Protein AF-0000000069989057 (afdb_homodimer)

Sequence (276 aa):
MTICGIEIKGSEAIFALATLRDATPEHLAVAIKKIALDDDDEAANVRAFASQLRAFVEANGITRIAIRKRSKKGEFAGGPTTFKIEAIVQLLDHCEVTLLSPQTLNAQHKKHGFDLPGTLNKYQHEAYKAACAALLKKMTICGIEIKGSEAIFALATLRDATPEHLAVAIKKIALDDDDEAANVRAFASQLRAFVEANGITRIAIRKRSKKGEFAGGPTTFKIEAIVQLLDHCEVTLLSPQTLNAQHKKHGFDLPGTLNKYQHEAYKAACAALLKK

Secondary structure (DSSP, 8-state):
-EEEEEEEETTEEEEEEEEEETTEEEEE--S--EEE---TT-HHHHHHHHHHHHHHHHHTT--EEEEEPPBSSSTTB--HHHHHHHHHHHT-TT-EEEEE-HHHHHHHHHHH-----TTS-GGGHHHHHHHHHHHH--/-EEEEEEEETTEEEEEEEEEETTEEEEE--S--EEE---TT-HHHHHHHHHHHHHHHHHTT--EEEEEPPBSSSTTB--HHHHHHHHHHHT-TT-EEEEE-HHHHHHHHHHH-----TTS-GGGHHHHHHHHHHHH--

Solvent-accessible surface area (backbone atoms only — not comparable to full-atom values): 14791 Å² total; per-residue (Å²): 107,65,28,33,4,26,29,67,53,75,45,30,45,26,44,23,35,29,30,60,53,97,89,36,78,38,84,50,90,63,92,74,45,61,53,64,50,62,64,73,76,40,31,68,38,50,42,48,38,48,52,50,52,50,50,53,35,61,76,66,69,52,40,32,35,23,32,42,45,68,43,81,57,72,96,72,30,56,54,55,53,36,28,24,51,50,41,51,60,38,55,43,77,82,40,51,56,44,69,39,46,62,67,55,32,51,52,40,44,65,72,69,58,70,81,80,62,86,89,53,54,77,87,28,48,63,5,37,40,23,17,46,33,61,70,64,59,116,109,63,27,34,3,27,28,67,53,76,45,30,44,25,42,23,35,28,31,58,53,97,90,36,76,40,80,50,90,63,91,74,45,61,53,66,50,62,65,71,75,38,29,68,38,49,40,49,37,49,51,51,51,49,50,52,36,60,76,66,68,51,40,32,35,24,32,42,47,68,42,80,60,72,94,73,30,57,54,55,54,35,27,25,50,49,38,52,60,39,56,43,77,80,41,54,56,44,69,39,47,63,67,55,31,51,51,40,44,66,73,66,58,70,82,80,63,86,89,53,57,78,88,28,49,63,5,37,41,24,17,46,32,61,72,64,56,117

pLDDT: mean 96.06, std 4.82, range [58.62, 98.94]

Foldseek 3Di:
DKEWFWEQDDFKTFIWIWDDDPNAIDTDDDDDGMDGQDPVVDVVSLVVSLVVVQVVCVVVVHAEYEYADAACDDPRGDDPNSVSVVVSVVPHPNHHYYYDYPVLLVVQCVVVVHDDDPSDDPVCRSRVSRRSSVVNVD/DKEWFWEQDDFKTFIWIWDDDPNAIDTDDDDDGMDGQDPVVDVVSLVVSLVVVQVVCVVVVHAEYEYADAACDDPRGDDPNSVSVVVSVVPHPNHHYYYDYPVLLVVQCVVVVHDDDPSDDPVCRSRVSRRSSVVNVD

Radius of gyration: 20.78 Å; Cα contacts (8 Å, |Δi|>4): 545; chains: 2; bounding box: 35×69×44 Å

Nearest PDB structures (foldseek):
  4ld0-assembly1_A  TM=7.519E-01  e=2.539E-06  Thermus thermophilus HB8
  6s16-assembly1_B  TM=7.584E-01  e=8.054E-06  Thermus thermophilus HB8
  7ce3-assembly1_D  TM=4.501E-01  e=3.367E-02  Homo sapiens
  8grd-assembly1_B  TM=4.638E-01  e=7.751E-02  Homo sapiens
  4ol8-assembly2_F  TM=3.713E-01  e=1.784E-01  Saccharomyces cerevisiae

InterPro domains:
  IPR021378 Protein of unknown function DUF3010 [PF11215] (1-133)

Organism: NCBI:txid53407

Structure (mmCIF, N/CA/C/O backbone):
data_AF-0000000069989057-model_v1
#
loop_
_entity.id
_entity.type
_entity.pdbx_description
1 polymer 'DUF3010 family protein'
#
loop_
_atom_site.group_PDB
_atom_site.id
_atom_site.type_symbol
_atom_site.label_atom_id
_atom_site.label_alt_id
_atom_site.label_comp_id
_atom_site.label_asym_id
_atom_site.label_entity_id
_atom_site.label_seq_id
_atom_site.pdbx_PDB_ins_code
_atom_site.Cartn_x
_atom_site.Cartn_y
_atom_site.Cartn_z
_atom_site.occupancy
_atom_site.B_iso_or_equiv
_atom_site.auth_seq_id
_atom_site.auth_comp_id
_atom_site.auth_asym_id
_atom_site.auth_atom_id
_atom_site.pdbx_PDB_model_num
ATOM 1 N N . MET A 1 1 ? -11.188 25.312 6.711 1 83.38 1 MET A N 1
ATOM 2 C CA . MET A 1 1 ? -11.047 24 6.082 1 83.38 1 MET A CA 1
ATOM 3 C C . MET A 1 1 ? -9.938 23.188 6.746 1 83.38 1 MET A C 1
ATOM 5 O O . MET A 1 1 ? -8.852 23.719 7.004 1 83.38 1 MET A O 1
ATOM 9 N N . THR A 1 2 ? -10.156 21.938 7.312 1 93.62 2 THR A N 1
ATOM 10 C CA . THR A 1 2 ? -9.203 21.125 8.062 1 93.62 2 THR A CA 1
ATOM 11 C C . THR A 1 2 ? -8.453 20.172 7.141 1 93.62 2 THR A C 1
ATOM 13 O O . THR A 1 2 ? -9.031 19.641 6.191 1 93.62 2 THR A O 1
ATOM 16 N N . ILE A 1 3 ? -7.152 20.125 7.363 1 98.06 3 ILE A N 1
ATOM 17 C CA . ILE A 1 3 ? -6.336 19.188 6.59 1 98.06 3 ILE A CA 1
ATOM 18 C C . ILE A 1 3 ? -5.453 18.375 7.531 1 98.06 3 ILE A C 1
ATOM 20 O O . ILE A 1 3 ? -5.043 18.859 8.586 1 98.06 3 ILE A O 1
ATOM 24 N N . CYS A 1 4 ? -5.273 17.203 7.191 1 98.81 4 CYS A N 1
ATOM 25 C CA . CYS A 1 4 ? -4.355 16.344 7.938 1 98.81 4 CYS A CA 1
ATOM 26 C C . CYS A 1 4 ? -3.025 16.203 7.207 1 98.81 4 CYS A C 1
ATOM 28 O O . CYS A 1 4 ? -2.982 15.734 6.07 1 98.81 4 CYS A O 1
ATOM 30 N N . GLY A 1 5 ? -1.93 16.656 7.793 1 98.88 5 GLY A N 1
ATOM 31 C CA . GLY A 1 5 ? -0.589 16.312 7.348 1 98.88 5 GLY A CA 1
ATOM 32 C C . GLY A 1 5 ? -0.112 14.969 7.875 1 98.88 5 GLY A C 1
ATOM 33 O O . GLY A 1 5 ? -0.39 14.617 9.023 1 98.88 5 GLY A O 1
ATOM 34 N N . ILE A 1 6 ? 0.642 14.258 7.004 1 98.94 6 ILE A N 1
ATOM 35 C CA . ILE A 1 6 ? 1.146 12.953 7.406 1 98.94 6 ILE A CA 1
ATOM 36 C C . ILE A 1 6 ? 2.639 12.852 7.098 1 98.94 6 ILE A C 1
ATOM 38 O O . ILE A 1 6 ? 3.072 13.188 5.996 1 98.94 6 ILE A O 1
ATOM 42 N N . GLU A 1 7 ? 3.375 12.508 8.062 1 98.75 7 GLU A N 1
ATOM 43 C CA . GLU A 1 7 ? 4.742 12.023 7.891 1 98.75 7 GLU A CA 1
ATOM 44 C C . GLU A 1 7 ? 4.836 10.523 8.125 1 98.75 7 GLU A C 1
ATOM 46 O O . GLU A 1 7 ? 4.391 10.023 9.156 1 98.75 7 GLU A O 1
ATOM 51 N N . ILE A 1 8 ? 5.355 9.836 7.121 1 98.62 8 ILE A N 1
ATOM 52 C CA . ILE A 1 8 ? 5.602 8.406 7.281 1 98.62 8 ILE A CA 1
ATOM 53 C C . ILE A 1 8 ? 7.062 8.172 7.652 1 98.62 8 ILE A C 1
ATOM 55 O O . ILE A 1 8 ? 7.969 8.641 6.965 1 98.62 8 ILE A O 1
ATOM 59 N N . LYS A 1 9 ? 7.262 7.523 8.758 1 95.69 9 LYS A N 1
ATOM 60 C CA . LYS A 1 9 ? 8.602 7.258 9.273 1 95.69 9 LYS A CA 1
ATOM 61 C C . LYS A 1 9 ? 8.711 5.84 9.828 1 95.69 9 LYS A C 1
ATOM 63 O O . LYS A 1 9 ? 8 5.484 10.773 1 95.69 9 LYS A O 1
ATOM 68 N N . GLY A 1 10 ? 9.719 5.102 9.258 1 93.88 10 GLY A N 1
ATOM 69 C CA . GLY A 1 10 ? 9.805 3.707 9.656 1 93.88 10 GLY A CA 1
ATOM 70 C C . GLY A 1 10 ? 8.562 2.908 9.312 1 93.88 10 GLY A C 1
ATOM 71 O O . GLY A 1 10 ? 8.328 2.6 8.141 1 93.88 10 GLY A O 1
ATOM 72 N N . SER A 1 11 ? 7.84 2.561 10.375 1 97.81 11 SER A N 1
ATOM 73 C CA . SER A 1 11 ? 6.609 1.803 10.172 1 97.81 11 SER A CA 1
ATOM 74 C C . SER A 1 11 ? 5.398 2.561 10.703 1 97.81 11 SER A C 1
ATOM 76 O O . SER A 1 11 ? 4.348 1.968 10.945 1 97.81 11 SER A O 1
ATOM 78 N N . GLU A 1 12 ? 5.602 3.908 10.805 1 98.5 12 GLU A N 1
ATOM 79 C CA . GLU A 1 12 ? 4.539 4.688 11.43 1 98.5 12 GLU A CA 1
ATOM 80 C C . GLU A 1 12 ? 4.031 5.781 10.5 1 98.5 12 GLU A C 1
ATOM 82 O O . GLU A 1 12 ? 4.82 6.414 9.789 1 98.5 12 GLU A O 1
ATOM 87 N N . ALA A 1 13 ? 2.736 6.008 10.539 1 98.88 13 ALA A N 1
ATOM 88 C CA . ALA A 1 13 ? 2.123 7.234 10.031 1 98.88 13 ALA A CA 1
ATOM 89 C C . ALA A 1 13 ? 1.878 8.227 11.164 1 98.88 13 ALA A C 1
ATOM 91 O O . ALA A 1 13 ? 1.15 7.934 12.109 1 98.88 13 ALA A O 1
ATOM 92 N N . ILE A 1 14 ? 2.494 9.367 11.039 1 98.88 14 ILE A N 1
ATOM 93 C CA . ILE A 1 14 ? 2.383 10.406 12.055 1 98.88 14 ILE A CA 1
ATOM 94 C C . ILE A 1 14 ? 1.458 11.516 11.555 1 98.88 14 ILE A C 1
ATOM 96 O O . ILE A 1 14 ? 1.579 11.969 10.414 1 98.88 14 ILE A O 1
ATOM 100 N N . PHE A 1 15 ? 0.577 11.984 12.43 1 98.81 15 PHE A N 1
ATOM 101 C CA . PHE A 1 15 ? -0.486 12.883 12 1 98.81 15 PHE A CA 1
ATOM 102 C C . PHE A 1 15 ? -0.343 14.25 12.664 1 98.81 15 PHE A C 1
ATOM 104 O O . PHE A 1 15 ? 0.047 14.344 13.828 1 98.81 15 PHE A O 1
ATOM 111 N N . ALA A 1 16 ? -0.649 15.297 11.961 1 98.75 16 ALA A N 1
ATOM 112 C CA . ALA A 1 16 ? -0.915 16.625 12.492 1 98.75 16 ALA A CA 1
ATOM 113 C C . ALA A 1 16 ? -2.039 17.312 11.719 1 98.75 16 ALA A C 1
ATOM 115 O O . ALA A 1 16 ? -1.987 17.406 10.492 1 98.75 16 ALA A O 1
ATOM 116 N N . LEU A 1 17 ? -3.039 17.781 12.398 1 98.56 17 LEU A N 1
ATOM 117 C CA . LEU A 1 17 ? -4.148 18.469 11.75 1 98.56 17 LEU A CA 1
ATOM 118 C C . LEU A 1 17 ? -3.965 19.984 11.836 1 98.56 17 LEU A C 1
ATOM 120 O O . LEU A 1 17 ? -3.496 20.5 12.844 1 98.56 17 LEU A O 1
ATOM 124 N N . ALA A 1 18 ? -4.293 20.594 10.812 1 97.88 18 ALA A N 1
ATOM 125 C CA . ALA A 1 18 ? -4.234 22.062 10.758 1 97.88 18 ALA A CA 1
ATOM 126 C C . ALA A 1 18 ? -5.492 22.625 10.109 1 97.88 18 ALA A C 1
ATOM 128 O O . ALA A 1 18 ? -6.145 21.969 9.305 1 97.88 18 ALA A O 1
ATOM 129 N N . THR A 1 19 ? -5.863 23.781 10.539 1 96.31 19 THR A N 1
ATOM 130 C CA . THR A 1 19 ? -6.926 24.562 9.93 1 96.31 19 THR A CA 1
ATOM 131 C C . THR A 1 19 ? -6.465 26 9.688 1 96.31 19 THR A C 1
ATOM 133 O O . THR A 1 19 ? -5.418 26.406 10.195 1 96.31 19 THR A O 1
ATOM 136 N N . LEU A 1 20 ? -7.113 26.656 8.789 1 92.62 20 LEU A N 1
ATOM 137 C CA . LEU A 1 20 ? -6.789 28.062 8.516 1 92.62 20 LEU A CA 1
ATOM 138 C C . LEU A 1 20 ? -7.75 29 9.234 1 92.62 20 LEU A C 1
ATOM 140 O O . LEU A 1 20 ? -8.969 28.859 9.109 1 92.62 20 LEU A O 1
ATOM 144 N N . ARG A 1 21 ? -7.172 29.766 10.039 1 90.38 21 ARG A N 1
ATOM 145 C CA . ARG A 1 21 ? -7.906 30.859 10.688 1 90.38 21 ARG A CA 1
ATOM 146 C C . ARG A 1 21 ? -7.309 32.219 10.32 1 90.38 21 ARG A C 1
ATOM 148 O O . ARG A 1 21 ? -6.172 32.5 10.695 1 90.38 21 ARG A O 1
ATOM 155 N N . ASP A 1 22 ? -8.133 33.094 9.695 1 87.25 22 ASP A N 1
ATOM 156 C CA . ASP A 1 22 ? -7.672 34.406 9.266 1 87.25 22 ASP A CA 1
ATOM 157 C C . ASP A 1 22 ? -6.344 34.312 8.516 1 87.25 22 ASP A C 1
ATOM 159 O O . ASP A 1 22 ? -5.383 35 8.852 1 87.25 22 ASP A O 1
ATOM 163 N N . ALA A 1 23 ? -6.152 33.312 7.703 1 85.44 23 ALA A N 1
ATOM 164 C CA . ALA A 1 23 ? -5.027 33.094 6.797 1 85.44 23 ALA A CA 1
ATOM 165 C C . ALA A 1 23 ? -3.812 32.562 7.547 1 85.44 23 ALA A C 1
ATOM 167 O O . ALA A 1 23 ? -2.699 32.562 7.012 1 85.44 23 ALA A O 1
ATOM 168 N N . THR A 1 24 ? -4.059 32.219 8.789 1 91.12 24 THR A N 1
ATOM 169 C CA . THR A 1 24 ? -2.984 31.656 9.602 1 91.12 24 THR A CA 1
ATOM 170 C C . THR A 1 24 ? -3.293 30.219 9.969 1 91.12 24 THR A C 1
ATOM 172 O O . THR A 1 24 ? -4.367 29.906 10.492 1 91.12 24 THR A O 1
ATOM 175 N N . PRO A 1 25 ? -2.355 29.344 9.703 1 95.94 25 PRO A N 1
ATOM 176 C CA . PRO A 1 25 ? -2.584 27.938 10.094 1 95.94 25 PRO A CA 1
ATOM 177 C C . PRO A 1 25 ? -2.613 27.75 11.602 1 95.94 25 PRO A C 1
ATOM 179 O O . PRO A 1 25 ? -1.835 28.375 12.328 1 95.94 25 PRO A O 1
ATOM 182 N N . GLU A 1 26 ? -3.535 26.953 12.016 1 96.75 26 GLU A N 1
ATOM 183 C CA . GLU A 1 26 ? -3.666 26.594 13.422 1 96.75 26 GLU A CA 1
ATOM 184 C C . GLU A 1 26 ? -3.689 25.078 13.594 1 96.75 26 GLU A C 1
ATOM 186 O O . GLU A 1 26 ? -4.344 24.375 12.828 1 96.75 26 GLU A O 1
ATOM 191 N N . HIS A 1 27 ? -2.979 24.656 14.664 1 97.69 27 HIS A N 1
ATOM 192 C CA . HIS A 1 27 ? -2.92 23.234 14.977 1 97.69 27 HIS A CA 1
ATOM 193 C C . HIS A 1 27 ? -4.18 22.781 15.703 1 97.69 27 HIS A C 1
ATOM 195 O O . HIS A 1 27 ? -4.617 23.438 16.656 1 97.69 27 HIS A O 1
ATOM 201 N N . LEU A 1 28 ? -4.781 21.719 15.25 1 97.19 28 LEU A N 1
ATOM 202 C CA . LEU A 1 28 ? -5.871 21.047 15.938 1 97.19 28 LEU A CA 1
ATOM 203 C C . LEU A 1 28 ? -5.379 19.766 16.594 1 97.19 28 LEU A C 1
ATOM 205 O O . LEU A 1 28 ? -5.078 18.781 15.906 1 97.19 28 LEU A O 1
ATOM 209 N N . ALA A 1 29 ? -5.324 19.781 17.922 1 95.62 29 ALA A N 1
ATOM 210 C CA . ALA A 1 29 ? -4.812 18.625 18.656 1 95.62 29 ALA A CA 1
ATOM 211 C C . ALA A 1 29 ? -5.77 17.438 18.547 1 95.62 29 ALA A C 1
ATOM 213 O O . ALA A 1 29 ? -6.988 17.609 18.609 1 95.62 29 ALA A O 1
ATOM 214 N N . VAL A 1 30 ? -5.18 16.281 18.312 1 95.62 30 VAL A N 1
ATOM 215 C CA . VAL A 1 30 ? -5.965 15.047 18.266 1 95.62 30 VAL A CA 1
ATOM 216 C C . VAL A 1 30 ? -5.348 14.008 19.203 1 95.62 30 VAL A C 1
ATOM 218 O O . VAL A 1 30 ? -4.168 14.102 19.547 1 95.62 30 VAL A O 1
ATOM 221 N N . ALA A 1 31 ? -6.184 13.062 19.641 1 95.88 31 ALA A N 1
ATOM 222 C CA . ALA A 1 31 ? -5.758 12.055 20.609 1 95.88 31 ALA A CA 1
ATOM 223 C C . ALA A 1 31 ? -4.762 11.078 19.969 1 95.88 31 ALA A C 1
ATOM 225 O O . ALA A 1 31 ? -3.748 10.742 20.594 1 95.88 31 ALA A O 1
ATOM 226 N N . ILE A 1 32 ? -5.035 10.617 18.828 1 97.69 32 ILE A N 1
ATOM 227 C CA . ILE A 1 32 ? -4.16 9.688 18.125 1 97.69 32 ILE A CA 1
ATOM 228 C C . ILE A 1 32 ? -3.168 10.469 17.266 1 97.69 32 ILE A C 1
ATOM 230 O O . ILE A 1 32 ? -3.566 11.211 16.359 1 97.69 32 ILE A O 1
ATOM 234 N N . LYS A 1 33 ? -1.925 10.297 17.516 1 98.19 33 LYS A N 1
ATOM 235 C CA . LYS A 1 33 ? -0.91 11.094 16.828 1 98.19 33 LYS A CA 1
ATOM 236 C C . LYS A 1 33 ? -0.163 10.258 15.797 1 98.19 33 LYS A C 1
ATOM 238 O O . LYS A 1 33 ? 0.506 10.797 14.914 1 98.19 33 LYS A O 1
ATOM 243 N N . LYS A 1 34 ? -0.282 8.961 16.031 1 98.56 34 LYS A N 1
ATOM 244 C CA . LYS A 1 34 ? 0.373 8.086 15.055 1 98.56 34 LYS A CA 1
ATOM 245 C C . LYS A 1 34 ? -0.249 6.695 15.07 1 98.56 34 LYS A C 1
ATOM 247 O O . LYS A 1 34 ? -0.87 6.293 16.047 1 98.56 34 LYS A O 1
ATOM 252 N N . ILE A 1 35 ? -0.183 5.988 14.055 1 98.81 35 ILE A N 1
ATOM 253 C CA . ILE A 1 35 ? -0.554 4.586 13.906 1 98.81 35 ILE A CA 1
ATOM 254 C C . ILE A 1 35 ? 0.61 3.809 13.297 1 98.81 35 ILE A C 1
ATOM 256 O O . ILE A 1 35 ? 1.263 4.285 12.359 1 98.81 35 ILE A O 1
ATOM 260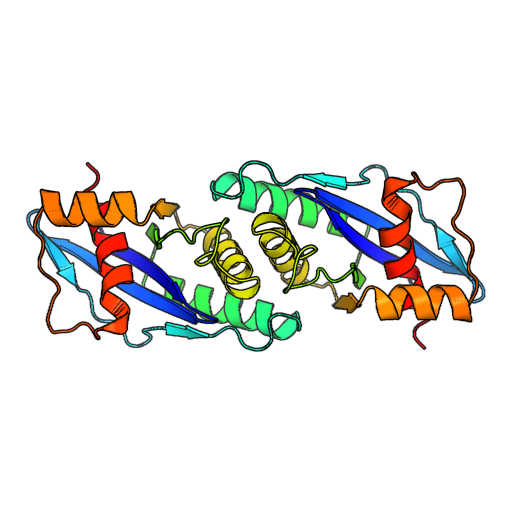 N N . ALA A 1 36 ? 0.894 2.627 13.789 1 98.75 36 ALA A N 1
ATOM 261 C CA . ALA A 1 36 ? 2.014 1.812 13.32 1 98.75 36 ALA A CA 1
ATOM 262 C C . ALA A 1 36 ? 1.521 0.611 12.523 1 98.75 36 ALA A C 1
ATOM 264 O O . ALA A 1 36 ? 0.473 0.038 12.828 1 98.75 36 ALA A O 1
ATOM 265 N N . LEU A 1 37 ? 2.223 0.293 11.484 1 98.69 37 LEU A N 1
ATOM 266 C CA . LEU A 1 37 ? 2.059 -0.969 10.773 1 98.69 37 LEU A CA 1
ATOM 267 C C . LEU A 1 37 ? 3.174 -1.945 11.133 1 98.69 37 LEU A C 1
ATOM 269 O O . LEU A 1 37 ? 4.301 -1.81 10.656 1 98.69 37 LEU A O 1
ATOM 273 N N . ASP A 1 38 ? 2.76 -2.9 11.953 1 95.44 38 ASP A N 1
ATOM 274 C CA . ASP A 1 38 ? 3.727 -3.912 12.367 1 95.44 38 ASP A CA 1
ATOM 275 C C . ASP A 1 38 ? 3.688 -5.125 11.445 1 95.44 38 ASP A C 1
ATOM 277 O O . ASP A 1 38 ? 2.609 -5.594 11.07 1 95.44 38 ASP A O 1
ATOM 281 N N . ASP A 1 39 ? 4.867 -5.688 11.078 1 97.31 39 ASP A N 1
ATOM 282 C CA . ASP A 1 39 ? 5.004 -6.867 10.227 1 97.31 39 ASP A CA 1
ATOM 283 C C . ASP A 1 39 ? 4.148 -6.742 8.969 1 97.31 39 ASP A C 1
ATOM 285 O O . ASP A 1 39 ? 3.125 -7.418 8.836 1 97.31 39 ASP A O 1
ATOM 289 N N . ASP A 1 40 ? 4.605 -5.969 8.062 1 97.75 40 ASP A N 1
ATOM 290 C CA . ASP A 1 40 ? 3.873 -5.605 6.855 1 97.75 40 ASP A CA 1
ATOM 291 C C . ASP A 1 40 ? 3.715 -6.809 5.93 1 97.75 40 ASP A C 1
ATOM 293 O O . ASP A 1 40 ? 2.959 -6.754 4.957 1 97.75 40 ASP A O 1
ATOM 297 N N . ASP A 1 41 ? 4.332 -7.965 6.297 1 97.69 41 ASP A N 1
ATOM 298 C CA . ASP A 1 41 ? 4.195 -9.156 5.461 1 97.69 41 ASP A CA 1
ATOM 299 C C . ASP A 1 41 ? 2.854 -9.844 5.703 1 97.69 41 ASP A C 1
ATOM 301 O O . ASP A 1 41 ? 2.387 -10.617 4.863 1 97.69 41 ASP A O 1
ATOM 305 N N . GLU A 1 42 ? 2.295 -9.617 6.863 1 97.75 42 GLU A N 1
ATOM 306 C CA . GLU A 1 42 ? 1.018 -10.234 7.211 1 97.75 42 GLU A CA 1
ATOM 307 C C . GLU A 1 42 ? -0.155 -9.383 6.727 1 97.75 42 GLU A C 1
ATOM 309 O O . GLU A 1 42 ? -0.374 -8.273 7.223 1 97.75 42 GLU A O 1
ATOM 314 N N . ALA A 1 43 ? -0.925 -9.969 5.852 1 98.25 43 ALA A N 1
ATOM 315 C CA . ALA A 1 43 ? -2.057 -9.25 5.277 1 98.25 43 ALA A CA 1
ATOM 316 C C . ALA A 1 43 ? -3.014 -8.766 6.363 1 98.25 43 ALA A C 1
ATOM 318 O O . ALA A 1 43 ? -3.604 -7.691 6.25 1 98.25 43 ALA A O 1
ATOM 319 N N . ALA A 1 44 ? -3.168 -9.57 7.387 1 98 44 ALA A N 1
ATOM 320 C CA . ALA A 1 44 ? -4.055 -9.195 8.484 1 98 44 ALA A CA 1
ATOM 321 C C . ALA A 1 44 ? -3.604 -7.898 9.141 1 98 44 ALA A C 1
ATOM 323 O O . ALA A 1 44 ? -4.434 -7.074 9.539 1 98 44 ALA A O 1
ATOM 324 N N . ASN A 1 45 ? -2.281 -7.715 9.266 1 98.69 45 ASN A N 1
ATOM 325 C CA . ASN A 1 45 ? -1.744 -6.488 9.852 1 98.69 45 ASN A CA 1
ATOM 326 C C . ASN A 1 45 ? -1.989 -5.285 8.945 1 98.69 45 ASN A C 1
ATOM 328 O O . ASN A 1 45 ? -2.314 -4.195 9.422 1 98.69 45 ASN A O 1
ATOM 332 N N . VAL A 1 46 ? -1.819 -5.492 7.645 1 98.81 46 VAL A N 1
ATOM 333 C CA . VAL A 1 46 ? -2.062 -4.438 6.672 1 98.81 46 VAL A CA 1
ATOM 334 C C . VAL A 1 46 ? -3.527 -4.008 6.727 1 98.81 46 VAL A C 1
ATOM 336 O O . VAL A 1 46 ? -3.832 -2.814 6.758 1 98.81 46 VAL A O 1
ATOM 339 N N . ARG A 1 47 ? -4.453 -4.949 6.824 1 98.56 47 ARG A N 1
ATOM 340 C CA . ARG A 1 47 ? -5.883 -4.668 6.91 1 98.56 47 ARG A CA 1
ATOM 341 C C . ARG A 1 47 ? -6.227 -3.961 8.219 1 98.56 47 ARG A C 1
ATOM 343 O O . ARG A 1 47 ? -7.051 -3.047 8.234 1 98.56 47 ARG A O 1
ATOM 350 N N . ALA A 1 48 ? -5.566 -4.414 9.273 1 98.5 48 ALA A N 1
ATOM 351 C CA . ALA A 1 48 ? -5.801 -3.777 10.562 1 98.5 48 ALA A CA 1
ATOM 352 C C . ALA A 1 48 ? -5.34 -2.322 10.555 1 98.5 48 ALA A C 1
ATOM 354 O O . ALA A 1 48 ? -6.031 -1.441 11.062 1 98.5 48 ALA A O 1
ATOM 355 N N . PHE A 1 49 ? -4.215 -2.109 10.008 1 98.88 49 PHE A N 1
ATOM 356 C CA . PHE A 1 49 ? -3.715 -0.747 9.875 1 98.88 49 PHE A CA 1
ATOM 357 C C . PHE A 1 49 ? -4.688 0.114 9.078 1 98.88 49 PHE A C 1
ATOM 359 O O . PHE A 1 49 ? -5.031 1.222 9.492 1 98.88 49 PHE A O 1
ATOM 366 N N . ALA A 1 50 ? -5.09 -0.388 7.965 1 98.75 50 ALA A N 1
ATOM 367 C CA . ALA A 1 50 ? -6.016 0.343 7.102 1 98.75 50 ALA A CA 1
ATOM 368 C C . ALA A 1 50 ? -7.309 0.671 7.84 1 98.75 50 ALA A C 1
ATOM 370 O O . ALA A 1 50 ? -7.84 1.778 7.715 1 98.75 50 ALA A O 1
ATOM 371 N N . SER A 1 51 ? -7.809 -0.325 8.539 1 98.5 51 SER A N 1
ATOM 372 C CA . SER A 1 51 ? -9.039 -0.131 9.305 1 98.5 51 SER A CA 1
ATOM 373 C C . SER A 1 51 ? -8.859 0.95 10.367 1 98.5 51 SER A C 1
ATOM 375 O O . SER A 1 51 ? -9.734 1.801 10.547 1 98.5 51 SER A O 1
ATOM 377 N N . GLN A 1 52 ? -7.734 0.941 11.062 1 98.62 52 GLN A N 1
ATOM 378 C CA . GLN A 1 52 ? -7.457 1.949 12.078 1 98.62 52 GLN A CA 1
ATOM 379 C C . GLN A 1 52 ? -7.344 3.34 11.461 1 98.62 52 GLN A C 1
ATOM 381 O O . GLN A 1 52 ? -7.871 4.312 12 1 98.62 52 GLN A O 1
ATOM 386 N N . LEU A 1 53 ? -6.629 3.404 10.367 1 98.69 53 LEU A N 1
ATOM 387 C CA . LEU A 1 53 ? -6.473 4.676 9.664 1 98.69 53 LEU A CA 1
ATOM 388 C C . LEU A 1 53 ? -7.828 5.23 9.234 1 98.69 53 LEU A C 1
ATOM 390 O O . LEU A 1 53 ? -8.109 6.414 9.43 1 98.69 53 LEU A O 1
ATOM 394 N N . ARG A 1 54 ? -8.672 4.398 8.68 1 98.38 54 ARG A N 1
ATOM 395 C CA . ARG A 1 54 ? -10 4.812 8.258 1 98.38 54 ARG A CA 1
ATOM 396 C C . ARG A 1 54 ? -10.812 5.34 9.438 1 98.38 54 ARG A C 1
ATOM 398 O O . ARG A 1 54 ? -11.477 6.367 9.336 1 98.38 54 ARG A O 1
ATOM 405 N N . ALA A 1 55 ? -10.766 4.617 10.508 1 98.31 55 ALA A N 1
ATOM 406 C CA . ALA A 1 55 ? -11.484 5.027 11.703 1 98.31 55 ALA A CA 1
ATOM 407 C C . ALA A 1 55 ? -11.016 6.395 12.188 1 98.31 55 ALA A C 1
ATOM 409 O O . ALA A 1 55 ? -11.828 7.238 12.578 1 98.31 55 ALA A O 1
ATOM 410 N N . PHE A 1 56 ? -9.742 6.59 12.227 1 98.44 56 PHE A N 1
ATOM 411 C CA . PHE A 1 56 ? -9.164 7.867 12.633 1 98.44 56 PHE A CA 1
ATOM 412 C C . PHE A 1 56 ? -9.664 8.992 11.734 1 98.44 56 PHE A C 1
ATOM 414 O O . PHE A 1 56 ? -10.078 10.047 12.227 1 98.44 56 PHE A O 1
ATOM 421 N N . VAL A 1 57 ? -9.609 8.789 10.414 1 97.94 57 VAL A N 1
ATOM 422 C CA . VAL A 1 57 ? -10.016 9.773 9.422 1 97.94 57 VAL A CA 1
ATOM 423 C C . VAL A 1 57 ? -11.492 10.117 9.602 1 97.94 57 VAL A C 1
ATOM 425 O O . VAL A 1 57 ? -11.859 11.289 9.633 1 97.94 57 VAL A O 1
ATOM 428 N N . GLU A 1 58 ? -12.305 9.086 9.797 1 97.19 58 GLU A N 1
ATOM 429 C CA . GLU A 1 58 ? -13.734 9.273 9.977 1 97.19 58 GLU A CA 1
ATOM 430 C C . GLU A 1 58 ? -14.039 9.992 11.289 1 97.19 58 GLU A C 1
ATOM 432 O O . GLU A 1 58 ? -14.844 10.922 11.32 1 97.19 58 GLU A O 1
ATOM 437 N N . ALA A 1 59 ? -13.367 9.633 12.352 1 97.19 59 ALA A N 1
ATOM 438 C CA . ALA A 1 59 ? -13.609 10.188 13.68 1 97.19 59 ALA A CA 1
ATOM 439 C C . ALA A 1 59 ? -13.273 11.672 13.719 1 97.19 59 ALA A C 1
ATOM 441 O O . ALA A 1 59 ? -13.875 12.43 14.484 1 97.19 59 ALA A O 1
ATOM 442 N N . ASN A 1 60 ? -12.352 12.094 12.844 1 96.81 60 ASN A N 1
ATOM 443 C CA . ASN A 1 60 ? -11.906 13.484 12.891 1 96.81 60 ASN A CA 1
ATOM 444 C C . ASN A 1 60 ? -12.414 14.273 11.688 1 96.81 60 ASN A C 1
ATOM 446 O O . ASN A 1 60 ? -12 15.414 11.469 1 96.81 60 ASN A O 1
ATOM 450 N N . GLY A 1 61 ? -13.305 13.672 10.898 1 96.38 61 GLY A N 1
ATOM 451 C CA . GLY A 1 61 ? -13.922 14.352 9.766 1 96.38 61 GLY A CA 1
ATOM 452 C C . GLY A 1 61 ? -12.914 14.828 8.742 1 96.38 61 GLY A C 1
ATOM 453 O O . GLY A 1 61 ? -13.055 15.922 8.18 1 96.38 61 GLY A O 1
ATOM 454 N N . ILE A 1 62 ? -11.867 14.102 8.516 1 97.44 62 ILE A N 1
ATOM 455 C CA . ILE A 1 62 ? -10.797 14.484 7.602 1 97.44 62 ILE A CA 1
ATOM 456 C C . ILE A 1 62 ? -11.219 14.203 6.16 1 97.44 62 ILE A C 1
ATOM 458 O O . ILE A 1 62 ? -11.68 13.102 5.848 1 97.44 62 ILE A O 1
ATOM 462 N N . THR A 1 63 ? -11.055 15.234 5.309 1 97.94 63 THR A N 1
ATOM 463 C CA . THR A 1 63 ? -11.383 15.047 3.9 1 97.94 63 THR A CA 1
ATOM 464 C C . THR A 1 63 ? -10.211 15.453 3.016 1 97.94 63 THR A C 1
ATOM 466 O O . THR A 1 63 ? -10.242 15.25 1.8 1 97.94 63 THR A O 1
ATOM 469 N N . ARG A 1 64 ? -9.18 16.047 3.588 1 98.38 64 ARG A N 1
ATOM 470 C CA . ARG A 1 64 ? -7.969 16.438 2.867 1 98.38 64 ARG A CA 1
ATOM 471 C C . ARG A 1 64 ? -6.719 15.961 3.604 1 98.38 64 ARG A C 1
ATOM 473 O O . ARG A 1 64 ? -6.609 16.125 4.82 1 98.38 64 ARG A O 1
ATOM 480 N N . ILE A 1 65 ? -5.812 15.367 2.842 1 98.81 65 ILE A N 1
ATOM 481 C CA . ILE A 1 65 ? -4.59 14.82 3.424 1 98.81 65 ILE A CA 1
ATOM 482 C C . ILE A 1 65 ? -3.385 15.242 2.584 1 98.81 65 ILE A C 1
ATOM 484 O O . ILE A 1 65 ? -3.428 15.188 1.354 1 98.81 65 ILE A O 1
ATOM 488 N N . ALA A 1 66 ? -2.371 15.719 3.172 1 98.81 66 ALA A N 1
ATOM 489 C CA . ALA A 1 66 ? -1.069 15.961 2.557 1 98.81 66 ALA A CA 1
ATOM 490 C C . ALA A 1 66 ? 0.004 15.062 3.162 1 98.81 66 ALA A C 1
ATOM 492 O O . ALA A 1 66 ? 0.222 15.078 4.375 1 98.81 66 ALA A O 1
ATOM 493 N N . ILE A 1 67 ? 0.615 14.289 2.348 1 98.94 67 ILE A N 1
ATOM 494 C CA . ILE A 1 67 ? 1.661 13.375 2.801 1 98.94 67 ILE A CA 1
ATOM 495 C C . ILE A 1 67 ? 3.031 13.938 2.42 1 98.94 67 ILE A C 1
ATOM 497 O O . ILE A 1 67 ? 3.244 14.352 1.278 1 98.94 67 ILE A O 1
ATOM 501 N N . ARG A 1 68 ? 3.918 13.984 3.367 1 98.56 68 ARG A N 1
ATOM 502 C CA . ARG A 1 68 ? 5.316 14.234 3.037 1 98.56 68 ARG A CA 1
ATOM 503 C C . ARG A 1 68 ? 5.906 13.07 2.246 1 98.56 68 ARG A C 1
ATOM 505 O O . ARG A 1 68 ? 6.059 11.969 2.773 1 98.56 68 ARG A O 1
ATOM 512 N N . LYS A 1 69 ? 6.289 13.383 1.062 1 97.19 69 LYS A N 1
ATOM 513 C CA . LYS A 1 69 ? 6.77 12.352 0.143 1 97.19 69 LYS A CA 1
ATOM 514 C C . LYS A 1 69 ? 8.07 11.734 0.642 1 97.19 69 LYS A C 1
ATOM 516 O O . LYS A 1 69 ? 8.961 12.438 1.109 1 97.19 69 LYS A O 1
ATOM 521 N N . ARG A 1 70 ? 8.125 10.461 0.541 1 95.69 70 ARG A N 1
ATOM 522 C CA . ARG A 1 70 ? 9.391 9.758 0.763 1 95.69 70 ARG A CA 1
ATOM 523 C C . ARG A 1 70 ? 10.195 9.664 -0.527 1 95.69 70 ARG A C 1
ATOM 525 O O . ARG A 1 70 ? 9.625 9.5 -1.609 1 95.69 70 ARG A O 1
ATOM 532 N N . SER A 1 71 ? 11.484 9.742 -0.325 1 93.88 71 SER A N 1
ATOM 533 C CA . SER A 1 71 ? 12.344 9.562 -1.488 1 93.88 71 SER A CA 1
ATOM 534 C C . SER A 1 71 ? 12.297 8.133 -2 1 93.88 71 SER A C 1
ATOM 536 O O . SER A 1 71 ? 12.266 7.184 -1.21 1 93.88 71 SER A O 1
ATOM 538 N N . LYS A 1 72 ? 12.344 7.953 -3.281 1 91.44 72 LYS A N 1
ATOM 539 C CA . LYS A 1 72 ? 12.297 6.629 -3.902 1 91.44 72 LYS A CA 1
ATOM 540 C C . LYS A 1 72 ? 13.703 6.133 -4.234 1 91.44 72 LYS A C 1
ATOM 542 O O . LYS A 1 72 ? 13.891 4.961 -4.57 1 91.44 72 LYS A O 1
ATOM 547 N N . LYS A 1 73 ? 14.609 7.047 -4.145 1 85.88 73 LYS A N 1
ATOM 548 C CA . LYS A 1 73 ? 15.969 6.695 -4.562 1 85.88 73 LYS A CA 1
ATOM 549 C C . LYS A 1 73 ? 17 7.141 -3.529 1 85.88 73 LYS A C 1
ATOM 551 O O . LYS A 1 73 ? 16.75 8.062 -2.752 1 85.88 73 LYS A O 1
ATOM 556 N N . GLY A 1 74 ? 18.078 6.402 -3.545 1 82.69 74 GLY A N 1
ATOM 557 C CA . GLY A 1 74 ? 19.219 6.871 -2.775 1 82.69 74 GLY A CA 1
ATOM 558 C C . GLY A 1 74 ? 19.234 6.348 -1.353 1 82.69 74 GLY A C 1
ATOM 559 O O . GLY A 1 74 ? 18.422 5.5 -0.988 1 82.69 74 GLY A O 1
ATOM 560 N N . GLU A 1 75 ? 20.172 6.848 -0.528 1 83.56 75 GLU A N 1
ATOM 561 C CA . GLU A 1 75 ? 20.438 6.402 0.837 1 83.56 75 GLU A CA 1
ATOM 562 C C . GLU A 1 75 ? 19.281 6.754 1.768 1 83.56 75 GLU A C 1
ATOM 564 O O . GLU A 1 75 ? 19.047 6.074 2.771 1 83.56 75 GLU A O 1
ATOM 569 N N . PHE A 1 76 ? 18.531 7.691 1.447 1 82.75 76 PHE A N 1
ATOM 570 C CA . PHE A 1 76 ? 17.438 8.141 2.303 1 82.75 76 PHE A CA 1
ATOM 571 C C . PHE A 1 76 ? 16.094 7.727 1.728 1 82.75 76 PHE A C 1
ATOM 573 O O . PHE A 1 76 ? 15.062 8.32 2.051 1 82.75 76 PHE A O 1
ATOM 580 N N . ALA A 1 77 ? 16.203 6.684 0.876 1 89.81 77 ALA A N 1
ATOM 581 C CA . ALA A 1 77 ? 14.969 6.184 0.266 1 89.81 77 ALA A CA 1
ATOM 582 C C . ALA A 1 77 ? 14.055 5.551 1.311 1 89.81 77 ALA A C 1
ATOM 584 O O . ALA A 1 77 ? 14.531 4.969 2.289 1 89.81 77 ALA A O 1
ATOM 585 N N . GLY A 1 78 ? 12.75 5.777 1.097 1 93.06 78 GLY A N 1
ATOM 586 C CA . GLY A 1 78 ? 11.789 5.086 1.941 1 93.06 78 GLY A CA 1
ATOM 587 C C . GLY A 1 78 ? 11.891 3.574 1.848 1 93.06 78 GLY A C 1
ATOM 588 O O . GLY A 1 78 ? 12.43 3.043 0.874 1 93.06 78 GLY A O 1
ATOM 589 N N . GLY A 1 79 ? 11.461 2.914 2.826 1 94.06 79 GLY A N 1
ATOM 590 C CA . GLY A 1 79 ? 11.484 1.461 2.865 1 94.06 79 GLY A CA 1
ATOM 591 C C . GLY A 1 79 ? 10.188 0.832 2.398 1 94.06 79 GLY A C 1
ATOM 592 O O . GLY A 1 79 ? 9.227 1.537 2.074 1 94.06 79 GLY A O 1
ATOM 593 N N . PRO A 1 80 ? 10.164 -0.466 2.326 1 96.38 80 PRO A N 1
ATOM 594 C CA . PRO A 1 80 ? 8.984 -1.216 1.872 1 96.38 80 PRO A CA 1
ATOM 595 C C . PRO A 1 80 ? 7.723 -0.854 2.646 1 96.38 80 PRO A C 1
ATOM 597 O O . PRO A 1 80 ? 6.695 -0.535 2.043 1 96.38 80 PRO A O 1
ATOM 600 N N . THR A 1 81 ? 7.859 -0.789 3.936 1 98 81 THR A N 1
ATOM 601 C CA . THR A 1 81 ? 6.695 -0.548 4.777 1 98 81 THR A CA 1
ATOM 602 C C . THR A 1 81 ? 6.152 0.862 4.559 1 98 81 THR A C 1
ATOM 604 O O . THR A 1 81 ? 4.938 1.077 4.59 1 98 81 THR A O 1
ATOM 607 N N . THR A 1 82 ? 7.012 1.811 4.332 1 98.06 82 THR A N 1
ATOM 608 C CA . THR A 1 82 ? 6.582 3.197 4.18 1 98.06 82 THR A CA 1
ATOM 609 C C . THR A 1 82 ? 5.727 3.365 2.926 1 98.06 82 THR A C 1
ATOM 611 O O . THR A 1 82 ? 4.742 4.102 2.936 1 98.06 82 THR A O 1
ATOM 614 N N . PHE A 1 83 ? 6.086 2.609 1.886 1 98.25 83 PHE A N 1
ATOM 615 C CA . PHE A 1 83 ? 5.332 2.746 0.645 1 98.25 83 PHE A CA 1
ATOM 616 C C . PHE A 1 83 ? 4.02 1.973 0.719 1 98.25 83 PHE A C 1
ATOM 618 O O . PHE A 1 83 ? 3.035 2.35 0.083 1 98.25 83 PHE A O 1
ATOM 625 N N . LYS A 1 84 ? 3.938 0.938 1.535 1 98.81 84 LYS A N 1
ATOM 626 C CA . LYS A 1 84 ? 2.656 0.3 1.825 1 98.81 84 LYS A CA 1
ATOM 627 C C . LYS A 1 84 ? 1.714 1.261 2.543 1 98.81 84 LYS A C 1
ATOM 629 O O . LYS A 1 84 ? 0.542 1.377 2.18 1 98.81 84 LYS A O 1
ATOM 634 N N . ILE A 1 85 ? 2.283 1.968 3.514 1 98.94 85 ILE A N 1
ATOM 635 C CA . ILE A 1 85 ? 1.49 2.926 4.277 1 98.94 85 ILE A CA 1
ATOM 636 C C . ILE A 1 85 ? 1.001 4.039 3.354 1 98.94 85 ILE A C 1
ATOM 638 O O . ILE A 1 85 ? -0.17 4.426 3.402 1 98.94 85 ILE A O 1
ATOM 642 N N . GLU A 1 86 ? 1.864 4.527 2.516 1 98.81 86 GLU A N 1
ATOM 643 C CA . GLU A 1 86 ? 1.494 5.59 1.585 1 98.81 86 GLU A CA 1
ATOM 644 C C . GLU A 1 86 ? 0.329 5.164 0.697 1 98.81 86 GLU A C 1
ATOM 646 O O . GLU A 1 86 ? -0.634 5.914 0.524 1 98.81 86 GLU A O 1
ATOM 651 N N . ALA A 1 87 ? 0.426 3.955 0.19 1 98.88 87 ALA A N 1
ATOM 652 C CA . ALA A 1 87 ? -0.643 3.438 -0.66 1 98.88 87 ALA A CA 1
ATOM 653 C C . ALA A 1 87 ? -1.96 3.352 0.105 1 98.88 87 ALA A C 1
ATOM 655 O O . ALA A 1 87 ? -3.018 3.693 -0.428 1 98.88 87 ALA A O 1
ATOM 656 N N . ILE A 1 88 ? -1.872 2.908 1.311 1 98.88 88 ILE A N 1
ATOM 657 C CA . ILE A 1 88 ? -3.068 2.746 2.131 1 98.88 88 ILE A CA 1
ATOM 658 C C . ILE A 1 88 ? -3.732 4.105 2.35 1 98.88 88 ILE A C 1
ATOM 660 O O . ILE A 1 88 ? -4.957 4.227 2.256 1 98.88 88 ILE A O 1
ATOM 664 N N . VAL A 1 89 ? -2.941 5.125 2.605 1 98.94 89 VAL A N 1
ATOM 665 C CA . VAL A 1 89 ? -3.48 6.473 2.771 1 98.94 89 VAL A CA 1
ATOM 666 C C . VAL A 1 89 ? -4.113 6.938 1.462 1 98.94 89 VAL A C 1
ATOM 668 O O . VAL A 1 89 ? -5.199 7.527 1.465 1 98.94 89 VAL A O 1
ATOM 671 N N . GLN A 1 90 ? -3.48 6.668 0.35 1 98.81 90 GLN A N 1
ATOM 672 C CA . GLN A 1 90 ? -3.945 7.113 -0.96 1 98.81 90 GLN A CA 1
ATOM 673 C C . GLN A 1 90 ? -5.27 6.445 -1.328 1 98.81 90 GLN A C 1
ATOM 675 O O . GLN A 1 90 ? -6.012 6.957 -2.168 1 98.81 90 GLN A O 1
ATOM 680 N N . LEU A 1 91 ? -5.59 5.359 -0.681 1 98.75 91 LEU A N 1
ATOM 681 C CA . LEU A 1 91 ? -6.781 4.59 -1.021 1 98.75 91 LEU A CA 1
ATOM 682 C C . LEU A 1 91 ? -7.98 5.051 -0.201 1 98.75 91 LEU A C 1
ATOM 684 O O . LEU A 1 91 ? -9.102 4.582 -0.416 1 98.75 91 LEU A O 1
ATOM 688 N N . LEU A 1 92 ? -7.754 5.918 0.764 1 98.25 92 LEU A N 1
ATOM 689 C CA . LEU A 1 92 ? -8.859 6.348 1.614 1 98.25 92 LEU A CA 1
ATOM 690 C C . LEU A 1 92 ? -9.977 6.973 0.78 1 98.25 92 LEU A C 1
ATOM 692 O O . LEU A 1 92 ? -9.719 7.852 -0.045 1 98.25 92 LEU A O 1
ATOM 696 N N . ASP A 1 93 ? -11.141 6.52 1.119 1 93.88 93 ASP A N 1
ATOM 697 C CA . ASP A 1 93 ? -12.312 7.035 0.429 1 93.88 93 ASP A CA 1
ATOM 698 C C . ASP A 1 93 ? -12.648 8.445 0.898 1 93.88 93 ASP A C 1
ATOM 700 O O . ASP A 1 93 ? -12.383 8.805 2.045 1 93.88 93 ASP A O 1
ATOM 704 N N . HIS A 1 94 ? -13.086 9.25 0.018 1 93.56 94 HIS A N 1
ATOM 705 C CA . HIS A 1 94 ? -13.641 10.57 0.318 1 93.56 94 HIS A CA 1
ATOM 706 C C . HIS A 1 94 ? -12.57 11.508 0.861 1 93.56 94 HIS A C 1
ATOM 708 O O . HIS A 1 94 ? -12.859 12.359 1.705 1 93.56 94 HIS A O 1
ATOM 714 N N . CYS A 1 95 ? -11.328 11.219 0.601 1 97.69 95 CYS A N 1
ATOM 715 C CA . CYS A 1 95 ? -10.227 12.102 0.981 1 97.69 95 CYS A CA 1
ATOM 716 C C . CYS A 1 95 ? -9.43 12.539 -0.242 1 97.69 95 CYS A C 1
ATOM 718 O O . CYS A 1 95 ? -9.07 11.711 -1.08 1 97.69 95 CYS A O 1
ATOM 720 N N . GLU A 1 96 ? -9.266 13.781 -0.4 1 98.12 96 GLU A N 1
ATOM 721 C CA . GLU A 1 96 ? -8.266 14.281 -1.336 1 98.12 96 GLU A CA 1
ATOM 722 C C . GLU A 1 96 ? -6.855 14.117 -0.772 1 98.12 96 GLU A C 1
ATOM 724 O O . GLU A 1 96 ? -6.52 14.711 0.255 1 98.12 96 GLU A O 1
ATOM 729 N N . VAL A 1 97 ? -6.004 13.32 -1.446 1 98.81 97 VAL A N 1
ATOM 730 C CA . VAL A 1 97 ? -4.672 13.016 -0.938 1 98.81 97 VAL A CA 1
ATOM 731 C C . VAL A 1 97 ? -3.617 13.602 -1.876 1 98.81 97 VAL A C 1
ATOM 733 O O . VAL A 1 97 ? -3.648 13.359 -3.084 1 98.81 97 VAL A O 1
ATOM 736 N N . THR A 1 98 ? -2.744 14.375 -1.37 1 98.44 98 THR A N 1
ATOM 737 C CA . THR A 1 98 ? -1.65 14.945 -2.148 1 98.44 98 THR A CA 1
ATOM 738 C C . THR A 1 98 ? -0.302 14.578 -1.535 1 98.44 98 THR A C 1
ATOM 740 O O . THR A 1 98 ? -0.169 14.508 -0.311 1 98.44 98 THR A O 1
ATOM 743 N N . LEU A 1 99 ? 0.642 14.305 -2.379 1 98.62 99 LEU A N 1
ATOM 744 C CA . LEU A 1 99 ? 2.027 14.102 -1.97 1 98.62 99 LEU A CA 1
ATOM 745 C C . LEU A 1 99 ? 2.854 15.367 -2.195 1 98.62 99 LEU A C 1
ATOM 747 O O . LEU A 1 99 ? 2.842 15.93 -3.291 1 98.62 99 LEU A O 1
ATOM 751 N N . LEU A 1 100 ? 3.514 15.789 -1.177 1 98.19 100 LEU A N 1
ATOM 752 C CA . LEU A 1 100 ? 4.355 16.969 -1.279 1 98.19 100 LEU A CA 1
ATOM 753 C C . LEU A 1 100 ? 5.809 16.641 -0.97 1 98.19 100 LEU A C 1
ATOM 755 O O . LEU A 1 100 ? 6.102 15.984 0.034 1 98.19 100 LEU A O 1
ATOM 759 N N . SER A 1 101 ? 6.711 17.094 -1.809 1 96.94 101 SER A N 1
ATOM 760 C CA . SER A 1 101 ? 8.133 16.828 -1.618 1 96.94 101 SER A CA 1
ATOM 761 C C . SER A 1 101 ? 8.68 17.562 -0.395 1 96.94 101 SER A C 1
ATOM 763 O O . SER A 1 101 ? 8.172 18.609 -0.024 1 96.94 101 SER A O 1
ATOM 765 N N . PRO A 1 102 ? 9.695 16.938 0.159 1 96 102 PRO A N 1
ATOM 766 C CA . PRO A 1 102 ? 10.367 17.656 1.24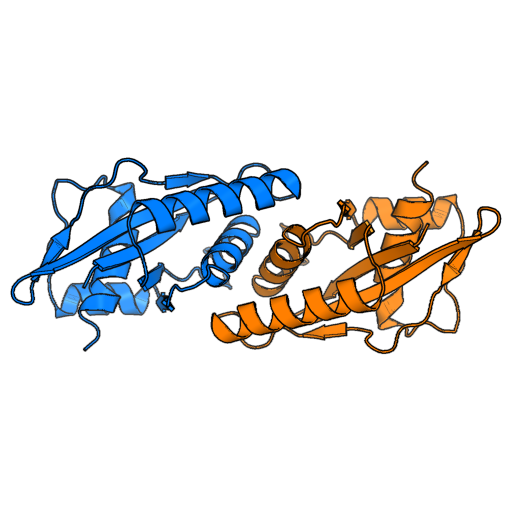7 1 96 102 PRO A CA 1
ATOM 767 C C . PRO A 1 102 ? 10.82 19.062 0.838 1 96 102 PRO A C 1
ATOM 769 O O . PRO A 1 102 ? 10.766 19.984 1.647 1 96 102 PRO A O 1
ATOM 772 N N . GLN A 1 103 ? 11.25 19.188 -0.384 1 95.94 103 GLN A N 1
ATOM 773 C CA . GLN A 1 103 ? 11.664 20.5 -0.9 1 95.94 103 GLN A CA 1
ATOM 774 C C . GLN A 1 103 ? 10.508 21.484 -0.891 1 95.94 103 GLN A C 1
ATOM 776 O O . GLN A 1 103 ? 10.672 22.641 -0.51 1 95.94 103 GLN A O 1
ATOM 781 N N . THR A 1 104 ? 9.359 21.031 -1.34 1 96.75 104 THR A N 1
ATOM 782 C CA . THR A 1 104 ? 8.164 21.875 -1.352 1 96.75 104 THR A CA 1
ATOM 783 C C . THR A 1 104 ? 7.781 22.297 0.065 1 96.75 104 THR A C 1
ATOM 785 O O . THR A 1 104 ? 7.445 23.453 0.303 1 96.75 104 THR A O 1
ATOM 788 N N . LEU A 1 105 ? 7.875 21.406 1.013 1 97.44 105 LEU A N 1
ATOM 789 C CA . LEU A 1 105 ? 7.543 21.703 2.404 1 97.44 105 LEU A CA 1
ATOM 790 C C . LEU A 1 105 ? 8.445 22.797 2.959 1 97.44 105 LEU A C 1
ATOM 792 O O . LEU A 1 105 ? 7.969 23.766 3.559 1 97.44 105 LEU A O 1
ATOM 796 N N . ASN A 1 106 ? 9.711 22.578 2.705 1 95.75 106 ASN A N 1
ATOM 797 C CA . ASN A 1 106 ? 10.68 23.547 3.203 1 95.75 106 ASN A CA 1
ATOM 798 C C . ASN A 1 106 ? 10.5 24.906 2.555 1 95.75 106 ASN A C 1
ATOM 800 O O . ASN A 1 106 ? 10.562 25.938 3.234 1 95.75 106 ASN A O 1
ATOM 804 N N . ALA A 1 107 ? 10.297 24.938 1.319 1 96.19 107 ALA A N 1
ATOM 805 C CA . ALA A 1 107 ? 10.086 26.188 0.592 1 96.19 107 ALA A CA 1
ATOM 806 C C . ALA A 1 107 ? 8.844 26.922 1.1 1 96.19 107 ALA A C 1
ATOM 808 O O . ALA A 1 107 ? 8.875 28.141 1.296 1 96.19 107 ALA A O 1
ATOM 809 N N . GLN A 1 108 ? 7.777 26.203 1.298 1 95.75 108 GLN A N 1
ATOM 810 C CA . GLN A 1 108 ? 6.535 26.797 1.787 1 95.75 108 GLN A CA 1
ATOM 811 C C . GLN A 1 108 ? 6.695 27.312 3.217 1 95.75 108 GLN A C 1
ATOM 813 O O . GLN A 1 108 ? 6.168 28.359 3.562 1 95.75 108 GLN A O 1
ATOM 818 N N . HIS A 1 109 ? 7.391 26.547 4.004 1 95.88 109 HIS A N 1
ATOM 819 C CA . HIS A 1 109 ? 7.633 26.953 5.383 1 95.88 109 HIS A CA 1
ATOM 820 C C . HIS A 1 109 ? 8.453 28.234 5.438 1 95.88 109 HIS A C 1
ATOM 822 O O . HIS A 1 109 ? 8.172 29.125 6.246 1 95.88 109 HIS A O 1
ATOM 828 N N . LYS A 1 110 ? 9.445 28.297 4.613 1 95.06 110 LYS A N 1
ATOM 829 C CA . LYS A 1 110 ? 10.281 29.5 4.535 1 95.06 110 LYS A CA 1
ATOM 830 C C . LYS A 1 110 ? 9.492 30.688 4.008 1 95.06 110 LYS A C 1
ATOM 832 O O . LYS A 1 110 ? 9.602 31.797 4.531 1 95.06 110 LYS A O 1
ATOM 837 N N . LYS A 1 111 ? 8.75 30.484 3.039 1 94.94 111 LYS A N 1
ATOM 838 C CA . LYS A 1 111 ? 7.988 31.531 2.371 1 94.94 111 LYS A CA 1
ATOM 839 C C . LYS A 1 111 ? 6.941 32.125 3.305 1 94.94 111 LYS A C 1
ATOM 841 O O . LYS A 1 111 ? 6.797 33.344 3.385 1 94.94 111 LYS A O 1
ATOM 846 N N . HIS A 1 112 ? 6.188 31.328 4.004 1 94 112 HIS A N 1
ATOM 847 C CA . HIS A 1 112 ? 5.043 31.781 4.781 1 94 112 HIS A CA 1
ATOM 848 C C . HIS A 1 112 ? 5.426 32 6.242 1 94 112 HIS A C 1
ATOM 850 O O . HIS A 1 112 ? 4.727 32.719 6.973 1 94 112 HIS A O 1
ATOM 856 N N . GLY A 1 113 ? 6.445 31.391 6.645 1 92.62 113 GLY A N 1
ATOM 857 C CA . GLY A 1 113 ? 7.004 31.609 7.969 1 92.62 113 GLY A CA 1
ATOM 858 C C . GLY A 1 113 ? 6.051 31.234 9.086 1 92.62 113 GLY A C 1
ATOM 859 O O . GLY A 1 113 ? 5.996 31.906 10.125 1 92.62 113 GLY A O 1
ATOM 860 N N . PHE A 1 114 ? 5.254 30.234 8.891 1 93.44 114 PHE A N 1
ATOM 861 C CA . PHE A 1 114 ? 4.32 29.844 9.938 1 93.44 114 PHE A CA 1
ATOM 862 C C . PHE A 1 114 ? 5.055 29.172 11.102 1 93.44 114 PHE A C 1
ATOM 864 O O . PHE A 1 114 ? 6.074 28.516 10.898 1 93.44 114 PHE A O 1
ATOM 871 N N . ASP A 1 115 ? 4.555 29.344 12.297 1 93.19 115 ASP A N 1
ATOM 872 C CA . ASP A 1 115 ? 5.148 28.766 13.5 1 93.19 115 ASP A CA 1
ATOM 873 C C . ASP A 1 115 ? 4.777 27.297 13.656 1 93.19 115 ASP A C 1
ATOM 875 O O . ASP A 1 115 ? 3.775 26.844 13.094 1 93.19 115 ASP A O 1
ATOM 879 N N . LEU A 1 116 ? 5.609 26.625 14.375 1 97.06 116 LEU A N 1
ATOM 880 C CA . LEU A 1 116 ? 5.273 25.297 14.867 1 97.06 116 LEU A CA 1
ATOM 881 C C . LEU A 1 116 ? 4.73 25.359 16.281 1 97.06 116 LEU A C 1
ATOM 883 O O . LEU A 1 116 ? 5.477 25.625 17.234 1 97.06 116 LEU A O 1
ATOM 887 N N . PRO A 1 117 ? 3.502 25.109 16.359 1 96.12 117 PRO A N 1
ATOM 888 C CA . PRO A 1 117 ? 2.883 25.328 17.672 1 96.12 117 PRO A CA 1
ATOM 889 C C . PRO A 1 117 ? 3.488 24.438 18.75 1 96.12 117 PRO A C 1
ATOM 891 O O . PRO A 1 117 ? 3.914 23.312 18.469 1 96.12 117 PRO A O 1
ATOM 894 N N . GLY A 1 118 ? 3.502 24.891 20.047 1 96.06 118 GLY A N 1
ATOM 895 C CA . GLY A 1 118 ? 4.02 24.156 21.188 1 96.06 118 GLY A CA 1
ATOM 896 C C . GLY A 1 118 ? 3.195 22.922 21.531 1 96.06 118 GLY A C 1
ATOM 897 O O . GLY A 1 118 ? 3.656 22.047 22.25 1 96.06 118 GLY A O 1
ATOM 898 N N . THR A 1 119 ? 1.968 22.797 21.016 1 96.62 119 THR A N 1
ATOM 899 C CA . THR A 1 119 ? 1.079 21.672 21.281 1 96.62 119 THR A CA 1
ATOM 900 C C . THR A 1 119 ? 1.523 20.438 20.484 1 96.62 119 THR A C 1
ATOM 902 O O . THR A 1 119 ? 1.047 19.328 20.75 1 96.62 119 THR A O 1
ATOM 905 N N . LEU A 1 120 ? 2.455 20.625 19.594 1 97.75 120 LEU A N 1
ATOM 906 C CA . LEU A 1 120 ? 2.98 19.516 18.797 1 97.75 120 LEU A CA 1
ATOM 907 C C . LEU A 1 120 ? 4.141 18.828 19.5 1 97.75 120 LEU A C 1
ATOM 909 O O . LEU A 1 120 ? 4.973 19.5 20.125 1 97.75 120 LEU A O 1
ATOM 913 N N . ASN A 1 121 ? 4.094 17.516 19.438 1 97.38 121 ASN A N 1
ATOM 914 C CA . ASN A 1 121 ? 5.359 16.844 19.703 1 97.38 121 ASN A CA 1
ATOM 915 C C . ASN A 1 121 ? 6.363 17.078 18.578 1 97.38 121 ASN A C 1
ATOM 917 O O . ASN A 1 121 ? 5.977 17.297 17.438 1 97.38 121 ASN A O 1
ATOM 921 N N . LYS A 1 122 ? 7.605 16.969 18.891 1 97.56 122 LYS A N 1
ATOM 922 C CA . LYS A 1 122 ? 8.672 17.219 17.922 1 97.56 122 LYS A CA 1
ATOM 923 C C . LYS A 1 122 ? 8.516 16.312 16.703 1 97.56 122 LYS A C 1
ATOM 925 O O . LYS A 1 122 ? 8.711 16.766 15.562 1 97.56 122 LYS A O 1
ATOM 930 N N . TYR A 1 123 ? 8.125 15.086 16.984 1 98.06 123 TYR A N 1
ATOM 931 C CA . TYR A 1 123 ? 8.062 14.109 15.898 1 98.06 123 TYR A CA 1
ATOM 932 C C . TYR A 1 123 ? 6.879 14.398 14.977 1 98.06 123 TYR A C 1
ATOM 934 O O . TYR A 1 123 ? 6.754 13.797 13.906 1 98.06 123 TYR A O 1
ATOM 942 N N . GLN A 1 124 ? 6.027 15.375 15.25 1 98.62 124 GLN A N 1
ATOM 943 C CA . GLN A 1 124 ? 4.875 15.742 14.43 1 98.62 124 GLN A CA 1
ATOM 944 C C . GLN A 1 124 ? 5.195 16.922 13.523 1 98.62 124 GLN A C 1
ATOM 946 O O . GLN A 1 124 ? 4.391 17.297 12.672 1 98.62 124 GLN A O 1
ATOM 951 N N . HIS A 1 125 ? 6.332 17.5 13.641 1 98.38 125 HIS A N 1
ATOM 952 C CA . HIS A 1 125 ? 6.629 18.781 12.992 1 98.38 125 HIS A CA 1
ATOM 953 C C . HIS A 1 125 ? 6.527 18.656 11.477 1 98.38 125 HIS A C 1
ATOM 955 O O . HIS A 1 125 ? 5.914 19.516 10.828 1 98.38 125 HIS A O 1
ATOM 961 N N . GLU A 1 126 ? 7.066 17.625 10.914 1 98.12 126 GLU A N 1
ATOM 962 C CA . GLU A 1 126 ? 7.062 17.5 9.461 1 98.12 126 GLU A CA 1
ATOM 963 C C .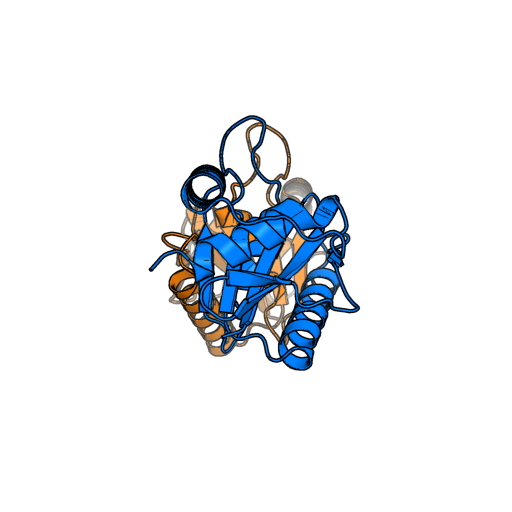 GLU A 1 126 ? 5.66 17.203 8.938 1 98.12 126 GLU A C 1
ATOM 965 O O . GLU A 1 126 ? 5.297 17.641 7.844 1 98.12 126 GLU A O 1
ATOM 970 N N . ALA A 1 127 ? 4.887 16.469 9.727 1 98.69 127 ALA A N 1
ATOM 971 C CA . ALA A 1 127 ? 3.486 16.266 9.367 1 98.69 127 ALA A CA 1
ATOM 972 C C . ALA A 1 127 ? 2.732 17.594 9.328 1 98.69 127 ALA A C 1
ATOM 974 O O . ALA A 1 127 ? 1.97 17.859 8.398 1 98.69 127 ALA A O 1
ATOM 975 N N . TYR A 1 128 ? 2.965 18.406 10.344 1 98.69 128 TYR A N 1
ATOM 976 C CA . TYR A 1 128 ? 2.303 19.703 10.422 1 98.69 128 TYR A CA 1
ATOM 977 C C . TYR A 1 128 ? 2.734 20.609 9.273 1 98.69 128 TYR A C 1
ATOM 979 O O . TYR A 1 128 ? 1.915 21.328 8.695 1 98.69 128 TYR A O 1
ATOM 987 N N . LYS A 1 129 ? 4.012 20.562 8.945 1 98.31 129 LYS A N 1
ATOM 988 C CA . LYS A 1 129 ? 4.496 21.344 7.809 1 98.31 129 LYS A CA 1
ATOM 989 C C . LYS A 1 129 ? 3.805 20.922 6.516 1 98.31 129 LYS A C 1
ATOM 991 O O . LYS A 1 129 ? 3.492 21.75 5.668 1 98.31 129 LYS A O 1
ATOM 996 N N . ALA A 1 130 ? 3.598 19.656 6.359 1 98.56 130 ALA A N 1
ATOM 997 C CA . ALA A 1 130 ? 2.904 19.172 5.172 1 98.56 130 ALA A CA 1
ATOM 998 C C . ALA A 1 130 ? 1.48 19.703 5.105 1 98.56 130 ALA A C 1
ATOM 1000 O O . ALA A 1 130 ? 1.037 20.172 4.051 1 98.56 130 ALA A O 1
ATOM 1001 N N . ALA A 1 131 ? 0.781 19.672 6.23 1 98.44 131 ALA A N 1
ATOM 1002 C CA . ALA A 1 131 ? -0.572 20.219 6.297 1 98.44 131 ALA A CA 1
ATOM 1003 C C . ALA A 1 131 ? -0.589 21.703 5.918 1 98.44 131 ALA A C 1
ATOM 1005 O O . ALA A 1 131 ? -1.376 22.125 5.066 1 98.44 131 ALA A O 1
ATOM 1006 N N . CYS A 1 132 ? 0.306 22.453 6.469 1 97.75 132 CYS A N 1
ATOM 1007 C CA . CYS A 1 132 ? 0.34 23.891 6.258 1 97.75 132 CYS A CA 1
ATOM 1008 C C . CYS A 1 132 ? 0.705 24.219 4.816 1 97.75 132 CYS A C 1
ATOM 1010 O O . CYS A 1 132 ? 0.133 25.141 4.223 1 97.75 132 CYS A O 1
ATOM 1012 N N . ALA A 1 133 ? 1.692 23.453 4.328 1 97.25 133 ALA A N 1
ATOM 1013 C CA . ALA A 1 133 ? 2.094 23.688 2.943 1 97.25 133 ALA A CA 1
ATOM 1014 C C . ALA A 1 133 ? 0.912 23.5 1.993 1 97.25 133 ALA A C 1
ATOM 1016 O O . ALA A 1 133 ? 0.732 24.297 1.062 1 97.25 133 ALA A O 1
ATOM 1017 N N . ALA A 1 134 ? 0.129 22.547 2.219 1 96.56 134 ALA A N 1
ATOM 1018 C CA . ALA A 1 134 ? -1.036 22.281 1.377 1 96.56 134 ALA A CA 1
ATOM 1019 C C . ALA A 1 134 ? -2.096 23.359 1.559 1 96.56 134 ALA A C 1
ATOM 1021 O O . ALA A 1 134 ? -2.762 23.75 0.597 1 96.56 134 ALA A O 1
ATOM 1022 N N . LEU A 1 135 ? -2.283 23.875 2.781 1 95.44 135 LEU A N 1
ATOM 1023 C CA . LEU A 1 135 ? -3.279 24.891 3.082 1 95.44 135 LEU A CA 1
ATOM 1024 C C . LEU A 1 135 ? -2.914 26.219 2.426 1 95.44 135 LEU A C 1
ATOM 1026 O O . LEU A 1 135 ? -3.791 26.953 1.95 1 95.44 135 LEU A O 1
ATOM 1030 N N . LEU A 1 136 ? -1.646 26.453 2.432 1 92.38 136 LEU A N 1
ATOM 1031 C CA . LEU A 1 136 ? -1.193 27.781 2.033 1 92.38 136 LEU A CA 1
ATOM 1032 C C . LEU A 1 136 ? -0.836 27.812 0.552 1 92.38 136 LEU A C 1
ATOM 1034 O O . LEU A 1 136 ? -0.596 28.875 -0.011 1 92.38 136 LEU A O 1
ATOM 1038 N N . LYS A 1 137 ? -0.672 26.453 -0.023 1 82 137 LYS A N 1
ATOM 1039 C CA . LYS A 1 137 ? -0.375 26.422 -1.451 1 82 137 LYS A CA 1
ATOM 1040 C C . LYS A 1 137 ? -1.511 27.031 -2.268 1 82 137 LYS A C 1
ATOM 1042 O O . LYS A 1 137 ? -2.641 26.547 -2.234 1 82 137 LYS A O 1
ATOM 1047 N N . LYS A 1 138 ? -1.999 28.344 -2.051 1 58.62 138 LYS A N 1
ATOM 1048 C CA . LYS A 1 138 ? -2.939 29.016 -2.934 1 58.62 138 LYS A CA 1
ATOM 1049 C C . LYS A 1 138 ? -2.605 28.766 -4.398 1 58.62 138 LYS A C 1
ATOM 1051 O O . LYS A 1 138 ? -1.439 28.578 -4.754 1 58.62 138 LYS A O 1
ATOM 1056 N N . MET B 1 1 ? -9.758 -26.297 -5.852 1 83.69 1 MET B N 1
ATOM 1057 C CA . MET B 1 1 ? -9.656 -24.969 -5.254 1 83.69 1 MET B CA 1
ATOM 1058 C C . MET B 1 1 ? -8.75 -24.062 -6.074 1 83.69 1 MET B C 1
ATOM 1060 O O . MET B 1 1 ? -7.668 -24.484 -6.496 1 83.69 1 MET B O 1
ATOM 1064 N N . THR B 1 2 ? -9.18 -22.844 -6.594 1 93.69 2 THR B N 1
ATOM 1065 C CA . THR B 1 2 ? -8.438 -21.953 -7.484 1 93.69 2 THR B CA 1
ATOM 1066 C C . THR B 1 2 ? -7.637 -20.938 -6.688 1 93.69 2 THR B C 1
ATOM 1068 O O . THR B 1 2 ? -8.094 -20.438 -5.652 1 93.69 2 THR B O 1
ATOM 1071 N N . ILE B 1 3 ? -6.398 -20.766 -7.113 1 98.06 3 ILE B N 1
ATOM 1072 C CA . ILE B 1 3 ? -5.555 -19.766 -6.477 1 98.06 3 ILE B CA 1
ATOM 1073 C C . ILE B 1 3 ? -4.918 -18.875 -7.543 1 98.06 3 ILE B C 1
ATOM 1075 O O . ILE B 1 3 ? -4.645 -19.328 -8.656 1 98.06 3 ILE B O 1
ATOM 1079 N N . CYS B 1 4 ? -4.789 -17.672 -7.227 1 98.81 4 CYS B N 1
ATOM 1080 C CA . CYS B 1 4 ? -4.09 -16.75 -8.102 1 98.81 4 CYS B CA 1
ATOM 1081 C C . CYS B 1 4 ? -2.678 -16.469 -7.602 1 98.81 4 CYS B C 1
ATOM 1083 O O . CYS B 1 4 ? -2.496 -15.992 -6.48 1 98.81 4 CYS B O 1
ATOM 1085 N N . GLY B 1 5 ? -1.65 -16.828 -8.359 1 98.88 5 GLY B N 1
ATOM 1086 C CA . GLY B 1 5 ? -0.294 -16.359 -8.125 1 98.88 5 GLY B CA 1
ATOM 1087 C C . GLY B 1 5 ? -0.035 -14.977 -8.719 1 98.88 5 GLY B C 1
ATOM 1088 O O . GLY B 1 5 ? -0.526 -14.656 -9.797 1 98.88 5 GLY B O 1
ATOM 1089 N N . ILE B 1 6 ? 0.78 -14.195 -7.973 1 98.94 6 ILE B N 1
ATOM 1090 C CA . ILE B 1 6 ? 1.087 -12.844 -8.438 1 98.94 6 ILE B CA 1
ATOM 1091 C C . ILE B 1 6 ? 2.594 -12.609 -8.375 1 98.94 6 ILE B C 1
ATOM 1093 O O . ILE B 1 6 ? 3.23 -12.898 -7.355 1 98.94 6 ILE B O 1
ATOM 1097 N N . GLU B 1 7 ? 3.121 -12.195 -9.43 1 98.75 7 GLU B N 1
ATOM 1098 C CA . GLU B 1 7 ? 4.449 -11.586 -9.477 1 98.75 7 GLU B CA 1
ATOM 1099 C C . GLU B 1 7 ? 4.359 -10.078 -9.711 1 98.75 7 GLU B C 1
ATOM 1101 O O . GLU B 1 7 ? 3.699 -9.633 -10.648 1 98.75 7 GLU B O 1
ATOM 1106 N N . ILE B 1 8 ? 4.965 -9.344 -8.805 1 98.62 8 ILE B N 1
ATOM 1107 C CA . ILE B 1 8 ? 5.043 -7.902 -8.984 1 98.62 8 ILE B CA 1
ATOM 1108 C C . ILE B 1 8 ? 6.398 -7.531 -9.586 1 98.62 8 ILE B C 1
ATOM 1110 O O . ILE B 1 8 ? 7.445 -7.902 -9.047 1 98.62 8 ILE B O 1
ATOM 1114 N N . LYS B 1 9 ? 6.355 -6.879 -10.711 1 95.62 9 LYS B N 1
ATOM 1115 C CA . LYS B 1 9 ? 7.566 -6.492 -11.43 1 95.62 9 LYS B CA 1
ATOM 1116 C C . LYS B 1 9 ? 7.445 -5.074 -11.984 1 95.62 9 LYS B C 1
ATOM 1118 O O . LYS B 1 9 ? 6.562 -4.793 -12.797 1 95.62 9 LYS B O 1
ATOM 1123 N N . GLY B 1 10 ? 8.461 -4.238 -11.578 1 93.94 10 GLY B N 1
ATOM 1124 C CA . GLY B 1 10 ? 8.344 -2.846 -11.977 1 93.94 10 GLY B CA 1
ATOM 1125 C C . GLY B 1 10 ? 7.102 -2.172 -11.43 1 93.94 10 GLY B C 1
ATOM 1126 O O . GLY B 1 10 ? 7.016 -1.896 -10.227 1 93.94 10 GLY B O 1
ATOM 1127 N N . SER B 1 11 ? 6.195 -1.884 -12.367 1 97.81 11 SER B N 1
ATOM 1128 C CA . SER B 1 11 ? 4.949 -1.244 -11.961 1 97.81 11 SER B CA 1
ATOM 1129 C C . SER B 1 11 ? 3.744 -2.121 -12.297 1 97.81 11 SER B C 1
ATOM 1131 O O . SER B 1 11 ? 2.615 -1.633 -12.367 1 97.81 11 SER B O 1
ATOM 1133 N N . GLU B 1 12 ? 4.051 -3.441 -12.438 1 98.5 12 GLU B N 1
ATOM 1134 C CA . GLU B 1 12 ? 2.98 -4.324 -12.891 1 98.5 12 GLU B CA 1
ATOM 1135 C C . GLU B 1 12 ? 2.74 -5.453 -11.891 1 98.5 12 GLU B C 1
ATOM 1137 O O . GLU B 1 12 ? 3.689 -6 -11.328 1 98.5 12 GLU B O 1
ATOM 1142 N N . ALA B 1 13 ? 1.479 -5.812 -11.727 1 98.88 13 ALA B N 1
ATOM 1143 C CA . ALA B 1 13 ? 1.077 -7.086 -11.141 1 98.88 13 ALA B CA 1
ATOM 1144 C C . ALA B 1 13 ? 0.747 -8.109 -12.219 1 98.88 13 ALA B C 1
ATOM 1146 O O . ALA B 1 13 ? -0.149 -7.891 -13.039 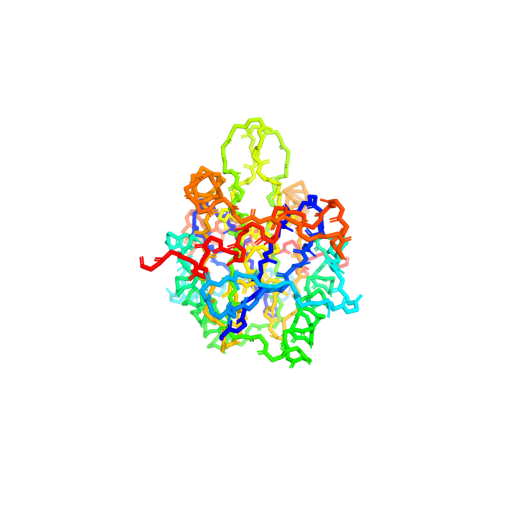1 98.88 13 ALA B O 1
ATOM 1147 N N . ILE B 1 14 ? 1.481 -9.18 -12.203 1 98.88 14 ILE B N 1
ATOM 1148 C CA . ILE B 1 14 ? 1.307 -10.234 -13.195 1 98.88 14 ILE B CA 1
ATOM 1149 C C . ILE B 1 14 ? 0.584 -11.422 -12.562 1 98.88 14 ILE B C 1
ATOM 1151 O O . ILE B 1 14 ? 0.928 -11.852 -11.461 1 98.88 14 ILE B O 1
ATOM 1155 N N . PHE B 1 15 ? -0.374 -11.984 -13.289 1 98.81 15 PHE B N 1
ATOM 1156 C CA . PHE B 1 15 ? -1.264 -12.977 -12.703 1 98.81 15 PHE B CA 1
ATOM 1157 C C . PHE B 1 15 ? -1.105 -14.32 -13.391 1 98.81 15 PHE B C 1
ATOM 1159 O O . PHE B 1 15 ? -0.903 -14.383 -14.609 1 98.81 15 PHE B O 1
ATOM 1166 N N . ALA B 1 16 ? -1.197 -15.383 -12.656 1 98.75 16 ALA B N 1
ATOM 1167 C CA . ALA B 1 16 ? -1.419 -16.734 -13.148 1 98.75 16 ALA B CA 1
ATOM 1168 C C . ALA B 1 16 ? -2.336 -17.531 -12.211 1 98.75 16 ALA B C 1
ATOM 1170 O O . ALA B 1 16 ? -2.074 -17.609 -11.008 1 98.75 16 ALA B O 1
ATOM 1171 N N . LEU B 1 17 ? -3.387 -18.078 -12.727 1 98.56 17 LEU B N 1
ATOM 1172 C CA . LEU B 1 17 ? -4.309 -18.859 -11.914 1 98.56 17 LEU B CA 1
ATOM 1173 C C . LEU B 1 17 ? -4 -20.359 -12.039 1 98.56 17 LEU B C 1
ATOM 1175 O O . LEU B 1 17 ? -3.65 -20.828 -13.117 1 98.56 17 LEU B O 1
ATOM 1179 N N . ALA B 1 18 ? -4.105 -20.984 -10.992 1 97.88 18 ALA B N 1
ATOM 1180 C CA . ALA B 1 18 ? -3.902 -22.438 -10.953 1 97.88 18 ALA B CA 1
ATOM 1181 C C . ALA B 1 18 ? -4.984 -23.109 -10.117 1 97.88 18 ALA B C 1
ATOM 1183 O O . ALA B 1 18 ? -5.555 -22.5 -9.211 1 97.88 18 ALA B O 1
ATOM 1184 N N . THR B 1 19 ? -5.305 -24.297 -10.492 1 96.31 19 THR B N 1
ATOM 1185 C CA . THR B 1 19 ? -6.172 -25.172 -9.719 1 96.31 19 THR B CA 1
ATOM 1186 C C . THR B 1 19 ? -5.547 -26.562 -9.57 1 96.31 19 THR B C 1
ATOM 1188 O O . THR B 1 19 ? -4.566 -26.875 -10.242 1 96.31 19 THR B O 1
ATOM 1191 N N . LEU B 1 20 ? -5.969 -27.266 -8.562 1 92.69 20 LEU B N 1
ATOM 1192 C CA . LEU B 1 20 ? -5.473 -28.625 -8.359 1 92.69 20 LEU B CA 1
ATOM 1193 C C . LEU B 1 20 ? -6.453 -29.656 -8.922 1 92.69 20 LEU B C 1
ATOM 1195 O O . LEU B 1 20 ? -7.641 -29.625 -8.594 1 92.69 20 LEU B O 1
ATOM 1199 N N . ARG B 1 21 ? -5.934 -30.375 -9.82 1 90.5 21 ARG B N 1
ATOM 1200 C CA . ARG B 1 21 ? -6.66 -31.531 -10.352 1 90.5 21 ARG B CA 1
ATOM 1201 C C . ARG B 1 21 ? -5.887 -32.812 -10.102 1 90.5 21 ARG B C 1
ATOM 1203 O O . ARG B 1 21 ? -4.805 -33.031 -10.656 1 90.5 21 ARG B O 1
ATOM 1210 N N . ASP B 1 22 ? -6.531 -33.781 -9.352 1 87.38 22 ASP B N 1
ATOM 1211 C CA . ASP B 1 22 ? -5.883 -35.031 -9.016 1 87.38 22 ASP B CA 1
ATOM 1212 C C . ASP B 1 22 ? -4.465 -34.812 -8.5 1 87.38 22 ASP B C 1
ATOM 1214 O O . ASP B 1 22 ? -3.512 -35.406 -8.992 1 87.38 22 ASP B O 1
ATOM 1218 N N . ALA B 1 23 ? -4.223 -33.812 -7.715 1 85.5 23 ALA B N 1
ATOM 1219 C CA . ALA B 1 23 ? -2.986 -33.469 -7.004 1 85.5 23 ALA B CA 1
ATOM 1220 C C . ALA B 1 23 ? -1.968 -32.844 -7.941 1 85.5 23 ALA B C 1
ATOM 1222 O O . ALA B 1 23 ? -0.79 -32.719 -7.598 1 85.5 23 ALA B O 1
ATOM 1223 N N . THR B 1 24 ? -2.439 -32.531 -9.125 1 91.19 24 THR B N 1
ATOM 1224 C CA . THR B 1 24 ? -1.575 -31.875 -10.102 1 91.19 24 THR B CA 1
ATOM 1225 C C . THR B 1 24 ? -2.074 -30.469 -10.398 1 91.19 24 THR B C 1
ATOM 1227 O O . THR B 1 24 ? -3.244 -30.266 -10.734 1 91.19 24 THR B O 1
ATOM 1230 N N . PRO B 1 25 ? -1.203 -29.5 -10.289 1 95.88 25 PRO B N 1
ATOM 1231 C CA . PRO B 1 25 ? -1.624 -28.141 -10.617 1 95.88 25 PRO B CA 1
ATOM 1232 C C . PRO B 1 25 ? -1.916 -27.953 -12.109 1 95.88 25 PRO B C 1
ATOM 1234 O O . PRO B 1 25 ? -1.211 -28.516 -12.953 1 95.88 25 PRO B O 1
ATOM 1237 N N . GLU B 1 26 ? -2.959 -27.25 -12.359 1 96.75 26 GLU B N 1
ATOM 1238 C CA . GLU B 1 26 ? -3.35 -26.906 -13.719 1 96.75 26 GLU B CA 1
ATOM 1239 C C . GLU B 1 26 ? -3.545 -25.391 -13.875 1 96.75 26 GLU B C 1
ATOM 1241 O O . GLU B 1 26 ? -4.125 -24.75 -13 1 96.75 26 GLU B O 1
ATOM 1246 N N . HIS B 1 27 ? -3.051 -24.938 -15.039 1 97.69 27 HIS B N 1
ATOM 1247 C CA . HIS B 1 27 ? -3.18 -23.516 -15.344 1 97.69 27 HIS B CA 1
ATOM 1248 C C . HIS B 1 27 ? -4.578 -23.188 -15.852 1 97.69 27 HIS B C 1
ATOM 1250 O O . HIS B 1 27 ? -5.105 -23.891 -16.719 1 97.69 27 HIS B O 1
ATOM 1256 N N . LEU B 1 28 ? -5.199 -22.172 -15.297 1 97.19 28 LEU B N 1
ATOM 1257 C CA . LEU B 1 28 ? -6.445 -21.609 -15.797 1 97.19 28 LEU B CA 1
ATOM 1258 C C . LEU B 1 28 ? -6.188 -20.281 -16.516 1 97.19 28 LEU B C 1
ATOM 1260 O O . LEU B 1 28 ? -5.867 -19.281 -15.867 1 97.19 28 LEU B O 1
ATOM 1264 N N . ALA B 1 29 ? -6.348 -20.312 -17.844 1 95.56 29 ALA B N 1
ATOM 1265 C CA . ALA B 1 29 ? -6.074 -19.125 -18.625 1 95.56 29 ALA B CA 1
ATOM 1266 C C . ALA B 1 29 ? -7.109 -18.031 -18.359 1 95.56 29 ALA B C 1
ATOM 1268 O O . ALA B 1 29 ? -8.305 -18.312 -18.234 1 95.56 29 ALA B O 1
ATOM 1269 N N . VAL B 1 30 ? -6.598 -16.812 -18.203 1 95.56 30 VAL B N 1
ATOM 1270 C CA . VAL B 1 30 ? -7.48 -15.656 -18.031 1 95.56 30 VAL B CA 1
ATOM 1271 C C . VAL B 1 30 ? -7.125 -14.57 -19.031 1 95.56 30 VAL B C 1
ATOM 1273 O O . VAL B 1 30 ? -6.012 -14.547 -19.562 1 95.56 30 VAL B O 1
ATOM 1276 N N . ALA B 1 31 ? -8.102 -13.711 -19.312 1 95.81 31 ALA B N 1
ATOM 1277 C CA . ALA B 1 31 ? -7.93 -12.672 -20.328 1 95.81 31 ALA B CA 1
ATOM 1278 C C . ALA B 1 31 ? -6.938 -11.609 -19.859 1 95.81 31 ALA B C 1
ATOM 1280 O O . ALA B 1 31 ? -6.074 -11.18 -20.625 1 95.81 31 ALA B O 1
ATOM 1281 N N . ILE B 1 32 ? -7.059 -11.18 -18.672 1 97.69 32 ILE B N 1
ATOM 1282 C CA . ILE B 1 32 ? -6.168 -10.172 -18.109 1 97.69 32 ILE B CA 1
ATOM 1283 C C . ILE B 1 32 ? -4.98 -10.844 -17.438 1 97.69 32 ILE B C 1
ATOM 1285 O O . ILE B 1 32 ? -5.156 -11.617 -16.484 1 97.69 32 ILE B O 1
ATOM 1289 N N . LYS B 1 33 ? -3.82 -10.562 -17.891 1 98.12 33 LYS B N 1
ATOM 1290 C CA . LYS B 1 33 ? -2.639 -11.25 -17.391 1 98.12 33 LYS B CA 1
ATOM 1291 C C . LYS B 1 33 ? -1.815 -10.344 -16.484 1 98.12 33 LYS B C 1
ATOM 1293 O O . LYS B 1 33 ? -0.963 -10.812 -15.719 1 98.12 33 LYS B O 1
ATOM 1298 N N . LYS B 1 34 ? -2.086 -9.07 -16.672 1 98.56 34 LYS B N 1
ATOM 1299 C CA . LYS B 1 34 ? -1.37 -8.125 -15.82 1 98.56 34 LYS B CA 1
ATOM 1300 C C . LYS B 1 34 ? -2.113 -6.797 -15.719 1 98.56 34 LYS B C 1
ATOM 1302 O O . LYS B 1 34 ? -2.922 -6.465 -16.594 1 98.56 34 LYS B O 1
ATOM 1307 N N . ILE B 1 35 ? -1.955 -6.086 -14.719 1 98.81 35 ILE B N 1
ATOM 1308 C CA . ILE B 1 35 ? -2.428 -4.723 -14.5 1 98.81 35 ILE B CA 1
ATOM 1309 C C . ILE B 1 35 ? -1.259 -3.834 -14.078 1 98.81 35 ILE B C 1
ATOM 1311 O O . ILE B 1 35 ? -0.422 -4.238 -13.273 1 98.81 35 ILE B O 1
ATOM 1315 N N . ALA B 1 36 ? -1.178 -2.635 -14.609 1 98.75 36 ALA B N 1
ATOM 1316 C CA . ALA B 1 36 ? -0.079 -1.716 -14.328 1 98.75 36 ALA B CA 1
ATOM 1317 C C . ALA B 1 36 ? -0.544 -0.562 -13.445 1 98.75 36 ALA B C 1
ATOM 1319 O O . ALA B 1 36 ? -1.678 -0.094 -13.57 1 98.75 36 ALA B O 1
ATOM 1320 N N . LEU B 1 37 ? 0.289 -0.167 -12.539 1 98.69 37 LEU B N 1
ATOM 1321 C CA . LEU B 1 37 ? 0.127 1.079 -11.797 1 98.69 37 LEU B CA 1
ATOM 1322 C C . LEU B 1 37 ? 1.073 2.152 -12.32 1 98.69 37 LEU B C 1
ATOM 1324 O O . LEU B 1 37 ? 2.271 2.127 -12.031 1 98.69 37 LEU B O 1
ATOM 1328 N N . ASP B 1 38 ? 0.447 3.057 -13.055 1 95.31 38 ASP B N 1
ATOM 1329 C CA . ASP B 1 38 ? 1.235 4.148 -13.617 1 95.31 38 ASP B CA 1
ATOM 1330 C C . ASP B 1 38 ? 1.234 5.359 -12.688 1 95.31 38 ASP B C 1
ATOM 1332 O O . ASP B 1 38 ? 0.191 5.734 -12.148 1 95.31 38 ASP B O 1
ATOM 1336 N N . ASP B 1 39 ? 2.41 6.039 -12.516 1 97.31 39 ASP B N 1
ATOM 1337 C CA . ASP B 1 39 ? 2.568 7.234 -11.688 1 97.31 39 ASP B CA 1
ATOM 1338 C C . ASP B 1 39 ? 1.938 7.035 -10.312 1 97.31 39 ASP B C 1
ATOM 1340 O O . ASP B 1 39 ? 0.889 7.613 -10.016 1 97.31 39 ASP B O 1
ATOM 1344 N N . ASP B 1 40 ? 2.605 6.312 -9.492 1 97.75 40 ASP B N 1
ATOM 1345 C CA . ASP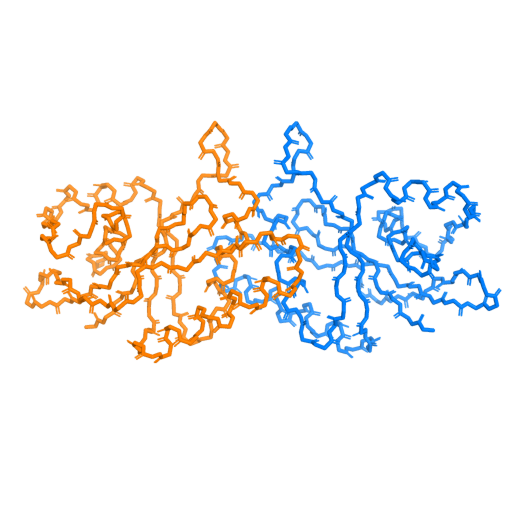 B 1 40 ? 2.109 5.895 -8.188 1 97.75 40 ASP B CA 1
ATOM 1346 C C . ASP B 1 40 ? 1.996 7.082 -7.234 1 97.75 40 ASP B C 1
ATOM 1348 O O . ASP B 1 40 ? 1.418 6.965 -6.152 1 97.75 40 ASP B O 1
ATOM 1352 N N . ASP B 1 41 ? 2.432 8.281 -7.688 1 97.75 41 ASP B N 1
ATOM 1353 C CA . ASP B 1 41 ? 2.322 9.461 -6.836 1 97.75 41 ASP B CA 1
ATOM 1354 C C . ASP B 1 41 ? 0.903 10.023 -6.852 1 97.75 41 ASP B C 1
ATOM 1356 O O . ASP B 1 41 ? 0.508 10.75 -5.938 1 97.75 41 ASP B O 1
ATOM 1360 N N . GLU B 1 42 ? 0.183 9.734 -7.898 1 97.81 42 GLU B N 1
ATOM 1361 C CA . GLU B 1 42 ? -1.184 10.234 -8.031 1 97.81 42 GLU B CA 1
ATOM 1362 C C . GLU B 1 42 ? -2.18 9.281 -7.371 1 97.81 42 GLU B C 1
ATOM 1364 O O . GLU B 1 42 ? -2.375 8.156 -7.84 1 97.81 42 GLU B O 1
ATOM 1369 N N . ALA B 1 43 ? -2.846 9.789 -6.387 1 98.25 43 ALA B N 1
ATOM 1370 C CA . ALA B 1 43 ? -3.799 8.969 -5.641 1 98.25 43 ALA B CA 1
ATOM 1371 C C . ALA B 1 43 ? -4.871 8.391 -6.566 1 98.25 43 ALA B C 1
ATOM 1373 O O . ALA B 1 43 ? -5.332 7.27 -6.367 1 98.25 43 ALA B O 1
ATOM 1374 N N . ALA B 1 44 ? -5.262 9.18 -7.543 1 98 44 ALA B N 1
ATOM 1375 C CA . ALA B 1 44 ? -6.277 8.711 -8.484 1 98 44 ALA B CA 1
ATOM 1376 C C . ALA B 1 44 ? -5.816 7.453 -9.211 1 98 44 ALA B C 1
ATOM 1378 O O . ALA B 1 44 ? -6.617 6.559 -9.484 1 98 44 ALA B O 1
ATOM 1379 N N . ASN B 1 45 ? -4.52 7.395 -9.562 1 98.69 45 ASN B N 1
ATOM 1380 C CA . ASN B 1 45 ? -3.971 6.223 -10.227 1 98.69 45 ASN B CA 1
ATOM 1381 C C . ASN B 1 45 ? -3.955 5.008 -9.305 1 98.69 45 ASN B C 1
ATOM 1383 O O . ASN B 1 45 ? -4.25 3.891 -9.734 1 98.69 45 ASN B O 1
ATOM 1387 N N . VAL B 1 46 ? -3.602 5.238 -8.039 1 98.81 46 VAL B N 1
ATOM 1388 C CA . VAL B 1 46 ? -3.586 4.168 -7.047 1 98.81 46 VAL B CA 1
ATOM 1389 C C . VAL B 1 46 ? -4.996 3.607 -6.871 1 98.81 46 VAL B C 1
ATOM 1391 O O . VAL B 1 46 ? -5.188 2.391 -6.859 1 98.81 46 VAL B O 1
ATOM 1394 N N . ARG B 1 47 ? -6 4.453 -6.816 1 98.56 47 ARG B N 1
ATOM 1395 C CA . ARG B 1 47 ? -7.391 4.039 -6.668 1 98.56 47 ARG B CA 1
ATOM 1396 C C . ARG B 1 47 ? -7.875 3.295 -7.91 1 98.56 47 ARG B C 1
ATOM 1398 O O . ARG B 1 47 ? -8.602 2.309 -7.805 1 98.56 47 ARG B O 1
ATOM 1405 N N . ALA B 1 48 ? -7.445 3.801 -9.055 1 98.5 48 ALA B N 1
ATOM 1406 C CA . ALA B 1 48 ? -7.824 3.139 -10.305 1 98.5 48 ALA B CA 1
ATOM 1407 C C . ALA B 1 48 ? -7.234 1.733 -10.375 1 98.5 48 ALA B C 1
ATOM 1409 O O . ALA B 1 48 ? -7.918 0.787 -10.781 1 98.5 48 ALA B O 1
ATOM 1410 N N . PHE B 1 49 ? -6.02 1.627 -10.023 1 98.88 49 PHE B N 1
ATOM 1411 C CA . PHE B 1 49 ? -5.379 0.318 -9.984 1 98.88 49 PHE B CA 1
ATOM 1412 C C . PHE B 1 49 ? -6.125 -0.624 -9.047 1 98.88 49 PHE B C 1
ATOM 1414 O O . PHE B 1 49 ? -6.43 -1.761 -9.414 1 98.88 49 PHE B O 1
ATOM 1421 N N . ALA B 1 50 ? -6.395 -0.152 -7.867 1 98.75 50 ALA B N 1
ATOM 1422 C CA . ALA B 1 50 ? -7.094 -0.96 -6.871 1 98.75 50 ALA B CA 1
ATOM 1423 C C . ALA B 1 50 ? -8.453 -1.411 -7.395 1 98.75 50 ALA B C 1
ATOM 1425 O O . ALA B 1 50 ? -8.852 -2.562 -7.195 1 98.75 50 ALA B O 1
ATOM 1426 N N . SER B 1 51 ? -9.148 -0.482 -8.008 1 98.5 51 SER B N 1
ATOM 1427 C CA . SER B 1 51 ? -10.461 -0.794 -8.562 1 98.5 51 SER B CA 1
ATOM 1428 C C . SER B 1 51 ? -10.359 -1.861 -9.648 1 98.5 51 SER B C 1
ATOM 1430 O O . SER B 1 51 ? -11.164 -2.791 -9.695 1 98.5 51 SER B O 1
ATOM 1432 N N . GLN B 1 52 ? -9.367 -1.74 -10.508 1 98.62 52 GLN B N 1
ATOM 1433 C CA . GLN B 1 52 ? -9.164 -2.725 -11.57 1 98.62 52 GLN B CA 1
ATOM 1434 C C . GLN B 1 52 ? -8.82 -4.094 -10.984 1 98.62 52 GLN B C 1
ATOM 1436 O O . GLN B 1 52 ? -9.336 -5.113 -11.445 1 98.62 52 GLN B O 1
ATOM 1441 N N . LEU B 1 53 ? -7.938 -4.098 -10.031 1 98.69 53 LEU B N 1
ATOM 1442 C CA . LEU B 1 53 ? -7.555 -5.344 -9.375 1 98.69 53 LEU B CA 1
ATOM 1443 C C . LEU B 1 53 ? -8.766 -6.02 -8.742 1 98.69 53 LEU B C 1
ATOM 1445 O O . LEU B 1 53 ? -8.961 -7.227 -8.898 1 98.69 53 LEU B O 1
ATOM 1449 N N . ARG B 1 54 ? -9.578 -5.258 -8.031 1 98.38 54 ARG B N 1
ATOM 1450 C CA . ARG B 1 54 ? -10.781 -5.793 -7.406 1 98.38 54 ARG B CA 1
ATOM 1451 C C . ARG B 1 54 ? -11.719 -6.402 -8.445 1 98.38 54 ARG B C 1
ATOM 1453 O O . ARG B 1 54 ? -12.258 -7.492 -8.242 1 98.38 54 ARG B O 1
ATOM 1460 N N . ALA B 1 55 ? -11.914 -5.695 -9.508 1 98.31 55 ALA B N 1
ATOM 1461 C CA . ALA B 1 55 ? -12.781 -6.18 -10.578 1 98.31 55 ALA B CA 1
ATOM 1462 C C . ALA B 1 55 ? -12.266 -7.5 -11.141 1 98.31 55 ALA B C 1
ATOM 1464 O O . ALA B 1 55 ? -13.047 -8.422 -11.398 1 98.31 55 ALA B O 1
ATOM 1465 N N . PHE B 1 56 ? -10.992 -7.566 -11.383 1 98.44 56 PHE B N 1
ATOM 1466 C CA . PHE B 1 56 ? -10.375 -8.781 -11.883 1 98.44 56 PHE B CA 1
ATOM 1467 C C . PHE B 1 56 ? -10.617 -9.945 -10.93 1 98.44 56 PHE B C 1
ATOM 1469 O O . PHE B 1 56 ? -11 -11.039 -11.359 1 98.44 56 PHE B O 1
ATOM 1476 N N . VAL B 1 57 ? -10.352 -9.734 -9.641 1 97.94 57 VAL B N 1
ATOM 1477 C CA . VAL B 1 57 ? -10.5 -10.742 -8.602 1 97.94 57 VAL B CA 1
ATOM 1478 C C . VAL B 1 57 ? -11.945 -11.227 -8.547 1 97.94 57 VAL B C 1
ATOM 1480 O O . VAL B 1 57 ? -12.211 -12.43 -8.523 1 97.94 57 VAL B O 1
ATOM 1483 N N . GLU B 1 58 ? -12.875 -10.289 -8.594 1 97.19 58 GLU B N 1
ATOM 1484 C CA . GLU B 1 58 ? -14.297 -10.609 -8.539 1 97.19 58 GLU B CA 1
ATOM 1485 C C . GLU B 1 58 ? -14.734 -11.359 -9.789 1 97.19 58 GLU B C 1
ATOM 1487 O O . GLU B 1 58 ? -15.445 -12.367 -9.703 1 97.19 58 GLU B O 1
ATOM 1492 N N . ALA B 1 59 ? -14.289 -10.938 -10.953 1 97.12 59 ALA B N 1
ATOM 1493 C CA . ALA B 1 59 ? -14.695 -11.523 -12.227 1 97.12 59 ALA B CA 1
ATOM 1494 C C . ALA B 1 59 ? -14.234 -12.977 -12.336 1 97.12 59 ALA B C 1
ATOM 1496 O O . ALA B 1 59 ? -14.875 -13.797 -12.992 1 97.12 59 ALA B O 1
ATOM 1497 N N . ASN B 1 60 ? -13.141 -13.297 -11.625 1 96.81 60 ASN B N 1
ATOM 1498 C CA . ASN B 1 60 ? -12.578 -14.641 -11.75 1 96.81 60 ASN B CA 1
ATOM 1499 C C . ASN B 1 60 ? -12.82 -15.469 -10.492 1 96.81 60 ASN B C 1
ATOM 1501 O O . ASN B 1 60 ? -12.266 -16.562 -10.344 1 96.81 60 ASN B O 1
ATOM 1505 N N . GLY B 1 61 ? -13.609 -14.953 -9.57 1 96.38 61 GLY B N 1
ATOM 1506 C CA . GLY B 1 61 ? -13.969 -15.672 -8.359 1 96.38 61 GLY B CA 1
ATOM 1507 C C . GLY B 1 61 ? -12.773 -16.047 -7.508 1 96.38 61 GLY B C 1
ATOM 1508 O O . GLY B 1 61 ? -12.727 -17.141 -6.949 1 96.38 61 GLY B O 1
ATOM 1509 N N . ILE B 1 62 ? -11.773 -15.227 -7.453 1 97.38 62 ILE B N 1
ATOM 1510 C CA . ILE B 1 62 ? -10.539 -15.5 -6.727 1 97.38 62 ILE B CA 1
ATOM 1511 C C . ILE B 1 62 ? -10.75 -15.258 -5.238 1 97.38 62 ILE B C 1
ATOM 1513 O O . ILE B 1 62 ? -11.258 -14.203 -4.84 1 97.38 62 ILE B O 1
ATOM 1517 N N . THR B 1 63 ? -10.367 -16.266 -4.418 1 97.94 63 THR B N 1
ATOM 1518 C CA . THR B 1 63 ? -10.477 -16.094 -2.975 1 97.94 63 THR B CA 1
ATOM 1519 C C . THR B 1 63 ? -9.141 -16.375 -2.291 1 97.94 63 THR B C 1
ATOM 1521 O O . THR B 1 63 ? -9 -16.188 -1.084 1 97.94 63 THR B O 1
ATOM 1524 N N . ARG B 1 64 ? -8.156 -16.859 -3.033 1 98.38 64 ARG B N 1
ATOM 1525 C CA . ARG B 1 64 ? -6.816 -17.141 -2.52 1 98.38 64 ARG B CA 1
ATOM 1526 C C . ARG B 1 64 ? -5.75 -16.562 -3.445 1 98.38 64 ARG B C 1
ATOM 1528 O O . ARG B 1 64 ? -5.824 -16.719 -4.664 1 98.38 64 ARG B O 1
ATOM 1535 N N . ILE B 1 65 ? -4.793 -15.875 -2.826 1 98.81 65 ILE B N 1
ATOM 1536 C CA . ILE B 1 65 ? -3.738 -15.227 -3.592 1 98.81 65 ILE B CA 1
ATOM 1537 C C . ILE B 1 65 ? -2.381 -15.523 -2.959 1 98.81 65 ILE B C 1
ATOM 1539 O O . ILE B 1 65 ? -2.232 -15.461 -1.737 1 98.81 65 ILE B O 1
ATOM 1543 N N . ALA B 1 66 ? -1.429 -15.906 -3.709 1 98.81 66 ALA B N 1
ATOM 1544 C CA . ALA B 1 66 ? -0.027 -16.031 -3.314 1 98.81 66 ALA B CA 1
ATOM 1545 C C . ALA B 1 66 ? 0.845 -15.031 -4.082 1 98.81 66 ALA B C 1
ATOM 1547 O O . ALA B 1 66 ? 0.863 -15.039 -5.312 1 98.81 66 ALA B O 1
ATOM 1548 N N . ILE B 1 67 ? 1.505 -14.203 -3.369 1 98.94 67 ILE B N 1
ATOM 1549 C CA . ILE B 1 67 ? 2.375 -13.203 -3.977 1 98.94 67 ILE B CA 1
ATOM 1550 C C . ILE B 1 67 ? 3.834 -13.625 -3.826 1 98.94 67 ILE B C 1
ATOM 1552 O O . ILE B 1 67 ? 4.266 -14.008 -2.736 1 98.94 67 ILE B O 1
ATOM 1556 N N . ARG B 1 68 ? 4.559 -13.594 -4.902 1 98.56 68 ARG B N 1
ATOM 1557 C CA . ARG B 1 68 ? 6.012 -13.711 -4.805 1 98.56 68 ARG B CA 1
ATOM 1558 C C . ARG B 1 68 ? 6.609 -12.492 -4.109 1 98.56 68 ARG B C 1
ATOM 1560 O O . ARG B 1 68 ? 6.574 -11.383 -4.645 1 98.56 68 ARG B O 1
ATOM 1567 N N . LYS B 1 69 ? 7.203 -12.758 -3 1 97.19 69 LYS B N 1
ATOM 1568 C CA . LYS B 1 69 ? 7.723 -11.68 -2.164 1 97.19 69 LYS B CA 1
ATOM 1569 C C . LYS B 1 69 ? 8.859 -10.938 -2.863 1 97.19 69 LYS B C 1
ATOM 1571 O O . LYS B 1 69 ? 9.734 -11.562 -3.471 1 97.19 69 LYS B O 1
ATOM 1576 N N . ARG B 1 70 ? 8.812 -9.672 -2.764 1 95.56 70 ARG B N 1
ATOM 1577 C CA . ARG B 1 70 ? 9.953 -8.852 -3.184 1 95.56 70 ARG B CA 1
ATOM 1578 C C . ARG B 1 70 ? 10.945 -8.664 -2.041 1 95.56 70 ARG B C 1
ATOM 1580 O O . ARG B 1 70 ? 10.547 -8.547 -0.88 1 95.56 70 ARG B O 1
ATOM 1587 N N . SER B 1 71 ? 12.172 -8.617 -2.436 1 93.81 71 SER B N 1
ATOM 1588 C CA . SER B 1 71 ? 13.195 -8.352 -1.426 1 93.81 71 SER B CA 1
ATOM 1589 C C . SER B 1 71 ? 13.094 -6.926 -0.902 1 93.81 71 SER B C 1
ATOM 1591 O O . SER B 1 71 ? 12.844 -5.992 -1.67 1 93.81 71 SER B O 1
ATOM 1593 N N . LYS B 1 72 ? 13.328 -6.73 0.358 1 91.5 72 LYS B N 1
ATOM 1594 C CA . LYS B 1 72 ? 13.258 -5.414 0.987 1 91.5 72 LYS B CA 1
ATOM 1595 C C . LYS B 1 72 ? 14.641 -4.781 1.092 1 91.5 72 LYS B C 1
ATOM 1597 O O . LYS B 1 72 ? 14.758 -3.59 1.388 1 91.5 72 LYS B O 1
ATOM 1602 N N . LYS B 1 73 ? 15.617 -5.598 0.858 1 85.88 73 LYS B N 1
ATOM 1603 C CA . LYS B 1 73 ? 16.984 -5.113 1.054 1 85.88 73 LYS B CA 1
ATOM 1604 C C . LYS B 1 73 ? 17.875 -5.477 -0.132 1 85.88 73 LYS B C 1
ATOM 1606 O O . LYS B 1 73 ? 17.594 -6.438 -0.852 1 85.88 73 LYS B O 1
ATOM 1611 N N . GLY B 1 74 ? 18.859 -4.633 -0.29 1 82.88 74 GLY B N 1
ATOM 1612 C CA . GLY B 1 74 ? 19.891 -5.008 -1.233 1 82.88 74 GLY B CA 1
ATOM 1613 C C . GLY B 1 74 ? 19.641 -4.508 -2.641 1 82.88 74 GLY B C 1
ATOM 1614 O O . GLY B 1 74 ? 18.703 -3.738 -2.869 1 82.88 74 GLY B O 1
ATOM 1615 N N . GLU B 1 75 ? 20.453 -4.938 -3.611 1 83.81 75 GLU B N 1
ATOM 1616 C CA . GLU B 1 75 ? 20.453 -4.492 -5 1 83.81 75 GLU B CA 1
ATOM 1617 C C . GLU B 1 75 ? 19.203 -4.957 -5.73 1 83.81 75 GLU B C 1
ATOM 1619 O O . GLU B 1 75 ? 18.766 -4.312 -6.684 1 83.81 75 GLU B O 1
ATOM 1624 N N . PHE B 1 76 ? 18.609 -5.949 -5.305 1 82.75 76 PHE B N 1
ATOM 1625 C CA . PHE B 1 76 ? 17.438 -6.512 -5.969 1 82.75 76 PHE B CA 1
ATOM 1626 C C . PHE B 1 76 ? 16.172 -6.203 -5.184 1 82.75 76 PHE B C 1
ATOM 1628 O O . PHE B 1 76 ? 15.156 -6.887 -5.344 1 82.75 76 PHE B O 1
ATOM 1635 N N . ALA B 1 77 ? 16.312 -5.145 -4.352 1 90 77 ALA B N 1
ATOM 1636 C CA . ALA B 1 77 ? 15.148 -4.75 -3.549 1 90 77 ALA B CA 1
ATOM 1637 C C . ALA B 1 77 ? 14.031 -4.207 -4.43 1 90 77 ALA B C 1
ATOM 1639 O O . ALA B 1 77 ? 14.289 -3.592 -5.469 1 90 77 ALA B O 1
ATOM 1640 N N . GLY B 1 78 ? 12.805 -4.551 -4.016 1 93.06 78 GLY B N 1
ATOM 1641 C CA . GLY B 1 78 ? 11.664 -3.955 -4.691 1 93.06 78 GLY B CA 1
ATOM 1642 C C . GLY B 1 78 ? 11.641 -2.441 -4.602 1 93.06 78 GLY B C 1
ATOM 1643 O O . GLY B 1 78 ? 12.266 -1.857 -3.715 1 93.06 78 GLY B O 1
ATOM 1644 N N . GLY B 1 79 ? 11.016 -1.83 -5.504 1 94.06 79 GLY B N 1
ATOM 1645 C CA . GLY B 1 79 ? 10.898 -0.382 -5.527 1 94.06 79 GLY B CA 1
ATOM 1646 C C . GLY B 1 79 ? 9.633 0.121 -4.852 1 94.06 79 GLY B C 1
ATOM 1647 O O . GLY B 1 79 ? 8.812 -0.674 -4.391 1 94.06 79 GLY B O 1
ATOM 1648 N N . PRO B 1 80 ? 9.5 1.401 -4.762 1 96.38 80 PRO B N 1
ATOM 1649 C CA . PRO B 1 80 ? 8.344 2.033 -4.113 1 96.38 80 PRO B CA 1
ATOM 1650 C C . PRO B 1 80 ? 7.012 1.545 -4.676 1 96.38 80 PRO B C 1
ATOM 1652 O O . PRO B 1 80 ? 6.129 1.132 -3.918 1 96.38 80 PRO B O 1
ATOM 1655 N N . THR B 1 81 ? 6.941 1.493 -5.973 1 98 81 THR B N 1
ATOM 1656 C CA . THR B 1 81 ? 5.684 1.135 -6.617 1 98 81 THR B CA 1
ATOM 1657 C C . THR B 1 81 ? 5.32 -0.318 -6.324 1 98 81 THR B C 1
ATOM 1659 O O . THR B 1 81 ? 4.145 -0.649 -6.16 1 98 81 THR B O 1
ATOM 1662 N N . THR B 1 82 ? 6.293 -1.184 -6.238 1 98.06 82 THR B N 1
ATOM 1663 C CA . THR B 1 82 ? 6.031 -2.604 -6.031 1 98.06 82 THR B CA 1
ATOM 1664 C C . THR B 1 82 ? 5.406 -2.842 -4.66 1 98.06 82 THR B C 1
ATOM 1666 O O . THR B 1 82 ? 4.508 -3.674 -4.52 1 98.06 82 THR B O 1
ATOM 1669 N N . PHE B 1 83 ? 5.844 -2.049 -3.684 1 98.25 83 PHE B N 1
ATOM 1670 C CA . PHE B 1 83 ? 5.316 -2.248 -2.34 1 98.25 83 PHE B CA 1
ATOM 1671 C C . PHE B 1 83 ? 3.945 -1.599 -2.195 1 98.25 83 PHE B C 1
ATOM 1673 O O . PHE B 1 83 ? 3.113 -2.061 -1.41 1 98.25 83 PHE B O 1
ATOM 1680 N N . LYS B 1 84 ? 3.641 -0.578 -2.98 1 98.81 84 LYS B N 1
ATOM 1681 C CA . LYS B 1 84 ? 2.275 -0.065 -3.055 1 98.81 84 LYS B CA 1
ATOM 1682 C C . LYS B 1 84 ? 1.323 -1.114 -3.621 1 98.81 84 LYS B C 1
ATOM 1684 O O . LYS B 1 84 ? 0.241 -1.338 -3.074 1 98.81 84 LYS B O 1
ATOM 1689 N N . ILE B 1 85 ? 1.794 -1.768 -4.68 1 98.94 85 ILE B N 1
ATOM 1690 C CA . ILE B 1 85 ? 0.981 -2.801 -5.312 1 98.94 85 ILE B CA 1
ATOM 1691 C C . ILE B 1 85 ? 0.754 -3.949 -4.332 1 98.94 85 ILE B C 1
ATOM 1693 O O . ILE B 1 85 ? -0.368 -4.445 -4.195 1 98.94 85 ILE B O 1
ATOM 1697 N N . GLU B 1 86 ? 1.78 -4.355 -3.65 1 98.81 86 GLU B N 1
ATOM 1698 C CA . GLU B 1 86 ? 1.668 -5.438 -2.68 1 98.81 86 GLU B CA 1
ATOM 1699 C C . GLU B 1 86 ? 0.626 -5.117 -1.611 1 98.81 86 GLU B C 1
ATOM 1701 O O . GLU B 1 86 ? -0.22 -5.957 -1.29 1 98.81 86 GLU B O 1
ATOM 1706 N N . ALA B 1 87 ? 0.687 -3.902 -1.114 1 98.88 87 ALA B N 1
ATOM 1707 C CA . ALA B 1 87 ? -0.274 -3.48 -0.098 1 98.88 87 ALA B CA 1
ATOM 1708 C C . ALA B 1 87 ? -1.7 -3.523 -0.641 1 98.88 87 ALA B C 1
ATOM 1710 O O . ALA B 1 87 ? -2.621 -3.961 0.052 1 98.88 87 ALA B O 1
ATOM 1711 N N . ILE B 1 88 ? -1.848 -3.08 -1.846 1 98.88 88 ILE B N 1
ATOM 1712 C CA . ILE B 1 88 ? -3.17 -3.039 -2.461 1 98.88 88 ILE B CA 1
ATOM 1713 C C . ILE B 1 88 ? -3.729 -4.457 -2.58 1 98.88 88 ILE B C 1
ATOM 1715 O O . ILE B 1 88 ? -4.902 -4.691 -2.289 1 98.88 88 ILE B O 1
ATOM 1719 N N . VAL B 1 89 ? -2.891 -5.402 -2.973 1 98.94 89 VAL B N 1
ATOM 1720 C CA . VAL B 1 89 ? -3.318 -6.793 -3.059 1 98.94 89 VAL B CA 1
ATOM 1721 C C . VAL B 1 89 ? -3.686 -7.309 -1.669 1 98.94 89 VAL B C 1
ATOM 1723 O O . VAL B 1 89 ? -4.695 -7.996 -1.502 1 98.94 89 VAL B O 1
ATOM 1726 N N . GLN B 1 90 ? -2.918 -6.969 -0.668 1 98.81 90 GLN B N 1
ATOM 1727 C CA . GLN B 1 90 ? -3.121 -7.445 0.696 1 98.81 90 GLN B CA 1
ATOM 1728 C C . GLN B 1 90 ? -4.426 -6.906 1.277 1 98.81 90 GLN B C 1
ATOM 1730 O O . GLN B 1 90 ? -4.969 -7.473 2.229 1 98.81 90 GLN B O 1
ATOM 1735 N N . LEU B 1 91 ? -4.949 -5.863 0.7 1 98.75 91 LEU B N 1
ATOM 1736 C CA . LEU B 1 91 ? -6.137 -5.203 1.233 1 98.75 91 LEU B CA 1
ATOM 1737 C C . LEU B 1 91 ? -7.402 -5.781 0.613 1 98.75 91 LEU B C 1
ATOM 1739 O O . LEU B 1 91 ? -8.516 -5.422 1.01 1 98.75 91 LEU B O 1
ATOM 1743 N N . LEU B 1 92 ? -7.25 -6.633 -0.385 1 98.31 92 LEU B N 1
ATOM 1744 C CA . LEU B 1 92 ? -8.43 -7.172 -1.052 1 98.31 92 LEU B CA 1
ATOM 1745 C C . LEU B 1 92 ? -9.336 -7.891 -0.056 1 98.31 92 LEU B C 1
ATOM 1747 O O . LEU B 1 92 ? -8.875 -8.734 0.715 1 98.31 92 LEU B O 1
ATOM 1751 N N . ASP B 1 93 ? -10.578 -7.555 -0.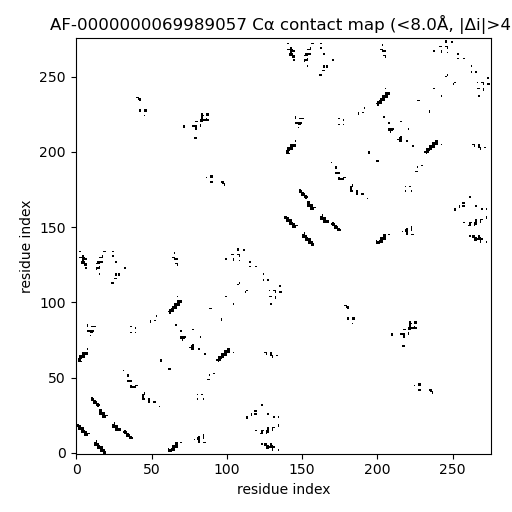197 1 93.94 93 ASP B N 1
ATOM 1752 C CA . ASP B 1 93 ? -11.578 -8.172 0.668 1 93.94 93 ASP B CA 1
ATOM 1753 C C . ASP B 1 93 ? -11.852 -9.617 0.245 1 93.94 93 ASP B C 1
ATOM 1755 O O . ASP B 1 93 ? -11.734 -9.953 -0.935 1 93.94 93 ASP B O 1
ATOM 1759 N N . HIS B 1 94 ? -12.062 -10.453 1.188 1 93.69 94 HIS B N 1
ATOM 1760 C CA . HIS B 1 94 ? -12.539 -11.812 0.969 1 93.69 94 HIS B CA 1
ATOM 1761 C C . HIS B 1 94 ? -11.484 -12.648 0.245 1 93.69 94 HIS B C 1
ATOM 1763 O O . HIS B 1 94 ? -11.82 -13.523 -0.552 1 93.69 94 HIS B O 1
ATOM 1769 N N . CYS B 1 95 ? -10.25 -12.25 0.311 1 97.69 95 CYS B N 1
ATOM 1770 C CA . CYS B 1 95 ? -9.148 -13.016 -0.255 1 97.69 95 CYS B CA 1
ATOM 1771 C C . CYS B 1 95 ? -8.125 -13.367 0.815 1 97.69 95 CYS B C 1
ATOM 1773 O O . CYS B 1 95 ? -7.711 -12.508 1.591 1 97.69 95 CYS B O 1
ATOM 1775 N N . GLU B 1 96 ? -7.812 -14.594 0.944 1 98.12 96 GLU B N 1
ATOM 1776 C CA . GLU B 1 96 ? -6.629 -14.984 1.701 1 98.12 96 GLU B CA 1
ATOM 1777 C C . GLU B 1 96 ? -5.352 -14.695 0.918 1 98.12 96 GLU B C 1
ATOM 1779 O O . GLU B 1 96 ? -5.129 -15.266 -0.152 1 98.12 96 GLU B O 1
ATOM 1784 N N . VAL B 1 97 ? -4.488 -13.812 1.443 1 98.81 97 VAL B N 1
ATOM 1785 C CA . VAL B 1 97 ? -3.287 -13.391 0.731 1 98.81 97 VAL B CA 1
ATOM 1786 C C . VAL B 1 97 ? -2.049 -13.875 1.483 1 98.81 97 VAL B C 1
ATOM 1788 O O . VAL B 1 97 ? -1.905 -13.625 2.682 1 98.81 97 VAL B O 1
ATOM 1791 N N . THR B 1 98 ? -1.2 -14.562 0.842 1 98.38 98 THR B N 1
ATOM 1792 C CA . THR B 1 98 ? 0.053 -15.023 1.431 1 98.38 98 THR B CA 1
ATOM 1793 C C . THR B 1 98 ? 1.245 -14.531 0.612 1 98.38 98 THR B C 1
ATOM 1795 O O . THR B 1 98 ? 1.174 -14.461 -0.616 1 98.38 98 THR B O 1
ATOM 1798 N N . LEU B 1 99 ? 2.281 -14.188 1.298 1 98.62 99 LEU B N 1
ATOM 1799 C CA . LEU B 1 99 ? 3.557 -13.852 0.673 1 98.62 99 LEU B CA 1
ATOM 1800 C C . LEU B 1 99 ? 4.523 -15.031 0.754 1 98.62 99 LEU B C 1
ATOM 1802 O O . LEU B 1 99 ? 4.742 -15.586 1.832 1 98.62 99 LEU B O 1
ATOM 1806 N N . LEU B 1 100 ? 5.059 -15.383 -0.362 1 98.19 100 LEU B N 1
ATOM 1807 C CA . LEU B 1 100 ? 6.012 -16.484 -0.406 1 98.19 100 LEU B CA 1
ATOM 1808 C C . LEU B 1 100 ? 7.363 -16.016 -0.942 1 98.19 100 LEU B C 1
ATOM 1810 O O . LEU B 1 100 ? 7.426 -15.344 -1.974 1 98.19 100 LEU B O 1
ATOM 1814 N N . SER B 1 101 ? 8.414 -16.391 -0.26 1 97 101 SER B N 1
ATOM 1815 C CA . SER B 1 101 ? 9.758 -15.992 -0.673 1 97 101 SER B CA 1
ATOM 1816 C C . SER B 1 101 ? 10.164 -16.672 -1.974 1 97 101 SER B C 1
ATOM 1818 O O . SER B 1 101 ? 9.703 -17.781 -2.266 1 97 101 SER B O 1
ATOM 1820 N N . PRO B 1 102 ? 11.031 -15.984 -2.684 1 95.94 102 PRO B N 1
ATOM 1821 C CA . PRO B 1 102 ? 11.578 -16.641 -3.869 1 95.94 102 PRO B CA 1
ATOM 1822 C C . PRO B 1 102 ? 12.227 -17.984 -3.547 1 95.94 102 PRO B C 1
ATOM 1824 O O . PRO B 1 102 ? 12.133 -18.922 -4.344 1 95.94 102 PRO B O 1
ATOM 1827 N N . GLN B 1 103 ? 12.859 -18.078 -2.4 1 95.94 103 GLN B N 1
ATOM 1828 C CA . GLN B 1 103 ? 13.469 -19.328 -1.965 1 95.94 103 GLN B CA 1
ATOM 1829 C C . GLN B 1 103 ? 12.422 -20.422 -1.8 1 95.94 103 GLN B C 1
ATOM 1831 O O . GLN B 1 103 ? 12.633 -21.562 -2.211 1 95.94 103 GLN B O 1
ATOM 1836 N N . THR B 1 104 ? 11.312 -20.062 -1.174 1 96.69 104 THR B N 1
ATOM 1837 C CA . THR B 1 104 ? 10.219 -21.016 -0.983 1 96.69 104 THR B CA 1
ATOM 1838 C C . THR B 1 104 ? 9.664 -21.484 -2.328 1 96.69 104 THR B C 1
ATOM 1840 O O . THR B 1 104 ? 9.414 -22.672 -2.521 1 96.69 104 THR B O 1
ATOM 1843 N N . LEU B 1 105 ? 9.523 -20.609 -3.273 1 97.38 105 LEU B N 1
ATOM 1844 C CA . LEU B 1 105 ? 9.008 -20.938 -4.598 1 97.38 105 LEU B CA 1
ATOM 1845 C C . LEU B 1 105 ? 9.922 -21.938 -5.297 1 97.38 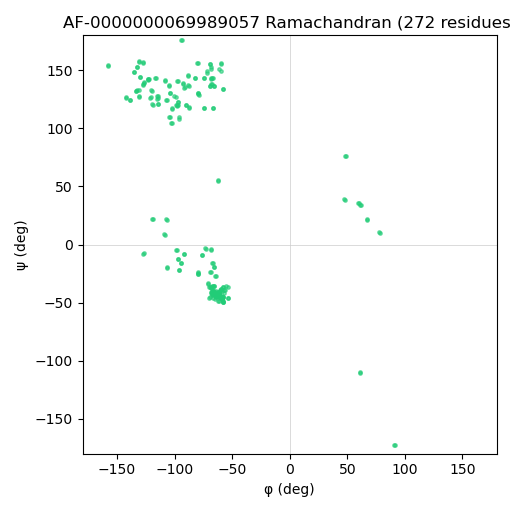105 LEU B C 1
ATOM 1847 O O . LEU B 1 105 ? 9.445 -22.953 -5.824 1 97.38 105 LEU B O 1
ATOM 1851 N N . ASN B 1 106 ? 11.18 -21.594 -5.242 1 95.62 106 ASN B N 1
ATOM 1852 C CA . ASN B 1 106 ? 12.156 -22.469 -5.895 1 95.62 106 ASN B CA 1
ATOM 1853 C C . ASN B 1 106 ? 12.195 -23.844 -5.238 1 95.62 106 ASN B C 1
ATOM 1855 O O . ASN B 1 106 ? 12.258 -24.875 -5.926 1 95.62 106 ASN B O 1
ATOM 1859 N N . ALA B 1 107 ? 12.188 -23.891 -3.975 1 96.06 107 ALA B N 1
ATOM 1860 C CA . ALA B 1 107 ? 12.211 -25.141 -3.234 1 96.06 107 ALA B CA 1
ATOM 1861 C C . ALA B 1 107 ? 10.977 -25.984 -3.551 1 96.06 107 ALA B C 1
ATOM 1863 O O . ALA B 1 107 ? 11.086 -27.203 -3.762 1 96.06 107 ALA B O 1
ATOM 1864 N N . GLN B 1 108 ? 9.836 -25.391 -3.58 1 95.62 108 GLN B N 1
ATOM 1865 C CA . GLN B 1 108 ? 8.594 -26.094 -3.877 1 95.62 108 GLN B CA 1
ATOM 1866 C C . GLN B 1 108 ? 8.57 -26.594 -5.316 1 95.62 108 GLN B C 1
ATOM 1868 O O . GLN B 1 108 ? 8.102 -27.703 -5.586 1 95.62 108 GLN B O 1
ATOM 1873 N N . HIS B 1 109 ? 9.062 -25.781 -6.203 1 95.69 109 HIS B N 1
ATOM 1874 C CA . HIS B 1 109 ? 9.125 -26.172 -7.605 1 95.69 109 HIS B CA 1
ATOM 1875 C C . HIS B 1 109 ? 10.047 -27.375 -7.797 1 95.69 109 HIS B C 1
ATOM 1877 O O . HIS B 1 109 ? 9.727 -28.297 -8.555 1 95.69 109 HIS B O 1
ATOM 1883 N N . LYS B 1 110 ? 11.156 -27.344 -7.137 1 94.94 110 LYS B N 1
ATOM 1884 C CA . LYS B 1 110 ? 12.109 -28.453 -7.203 1 94.94 110 LYS B CA 1
ATOM 1885 C C . LYS B 1 110 ? 11.523 -29.703 -6.566 1 94.94 110 LYS B C 1
ATOM 1887 O O . LYS B 1 110 ? 11.656 -30.797 -7.113 1 94.94 110 LYS B O 1
ATOM 1892 N N . LYS B 1 111 ? 10.906 -29.562 -5.5 1 94.81 111 LYS B N 1
ATOM 1893 C CA . LYS B 1 111 ? 10.359 -30.688 -4.73 1 94.81 111 LYS B CA 1
ATOM 1894 C C . LYS B 1 111 ? 9.234 -31.375 -5.492 1 94.81 111 LYS B C 1
ATOM 1896 O O . LYS B 1 111 ? 9.195 -32.594 -5.562 1 94.81 111 LYS B O 1
ATOM 1901 N N . HIS B 1 112 ? 8.312 -30.641 -6.055 1 93.88 112 HIS B N 1
ATOM 1902 C CA . HIS B 1 112 ? 7.102 -31.203 -6.648 1 93.88 112 HIS B CA 1
ATOM 1903 C C . HIS B 1 112 ? 7.266 -31.391 -8.156 1 93.88 112 HIS B C 1
ATOM 1905 O O . HIS B 1 112 ? 6.531 -32.156 -8.773 1 93.88 112 HIS B O 1
ATOM 1911 N N . GLY B 1 113 ? 8.141 -30.703 -8.711 1 92.31 113 GLY 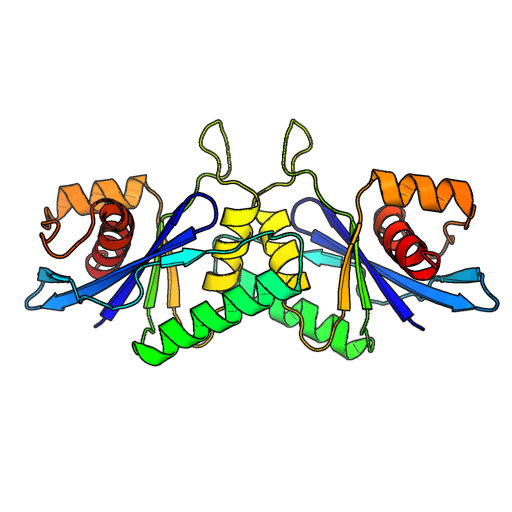B N 1
ATOM 1912 C CA . GLY B 1 113 ? 8.492 -30.859 -10.117 1 92.31 113 GLY B CA 1
ATOM 1913 C C . GLY B 1 113 ? 7.34 -30.578 -11.062 1 92.31 113 GLY B C 1
ATOM 1914 O O . GLY B 1 113 ? 7.184 -31.25 -12.078 1 92.31 113 GLY B O 1
ATOM 1915 N N . PHE B 1 114 ? 6.5 -29.656 -10.719 1 93.12 114 PHE B N 1
ATOM 1916 C CA . PHE B 1 114 ? 5.379 -29.359 -11.594 1 93.12 114 PHE B CA 1
ATOM 1917 C C . PHE B 1 114 ? 5.852 -28.641 -12.852 1 93.12 114 PHE B C 1
ATOM 1919 O O . PHE B 1 114 ? 6.828 -27.891 -12.82 1 93.12 114 PHE B O 1
ATOM 1926 N N . ASP B 1 115 ? 5.168 -28.844 -13.961 1 93 115 ASP B N 1
ATOM 1927 C CA . ASP B 1 115 ? 5.5 -28.234 -15.242 1 93 115 ASP B CA 1
ATOM 1928 C C . ASP B 1 115 ? 4.98 -26.812 -15.32 1 93 115 ASP B C 1
ATOM 1930 O O . ASP B 1 115 ? 4.047 -26.438 -14.609 1 93 115 ASP B O 1
ATOM 1934 N N . LEU B 1 116 ? 5.617 -26.078 -16.156 1 96.94 116 LEU B N 1
ATOM 1935 C CA . LEU B 1 116 ? 5.086 -24.781 -16.578 1 96.94 116 LEU B CA 1
ATOM 1936 C C . LEU B 1 116 ? 4.328 -24.906 -17.906 1 96.94 116 LEU B C 1
ATOM 1938 O O . LEU B 1 116 ? 4.938 -25.109 -18.953 1 96.94 116 LEU B O 1
ATOM 1942 N N . PRO B 1 117 ? 3.08 -24.797 -17.766 1 96.06 117 PRO B N 1
ATOM 1943 C CA . PRO B 1 117 ? 2.281 -25.062 -18.953 1 96.06 117 PRO B CA 1
ATOM 1944 C C . PRO B 1 117 ? 2.615 -24.125 -20.125 1 96.06 117 PRO B C 1
ATOM 1946 O O . PRO B 1 117 ? 2.973 -22.969 -19.891 1 96.06 117 PRO B O 1
ATOM 1949 N N . GLY B 1 118 ? 2.465 -24.594 -21.422 1 95.94 118 GLY B N 1
ATOM 1950 C CA . GLY B 1 118 ? 2.713 -23.812 -22.625 1 95.94 118 GLY B CA 1
ATOM 1951 C C . GLY B 1 118 ? 1.731 -22.672 -22.797 1 95.94 118 GLY B C 1
ATOM 1952 O O . GLY B 1 118 ? 1.979 -21.75 -23.594 1 95.94 118 GLY B O 1
ATOM 1953 N N . THR B 1 119 ? 0.589 -22.656 -22.078 1 96.56 119 THR B N 1
ATOM 1954 C CA . THR B 1 119 ? -0.434 -21.625 -22.188 1 96.56 119 THR B CA 1
ATOM 1955 C C . THR B 1 119 ? 0.012 -20.344 -21.469 1 96.56 119 THR B C 1
ATOM 1957 O O . THR B 1 119 ? -0.604 -19.297 -21.625 1 96.56 119 THR B O 1
ATOM 1960 N N . LEU B 1 120 ? 1.102 -20.422 -20.734 1 97.69 120 LEU B N 1
ATOM 1961 C CA . LEU B 1 120 ? 1.643 -19.281 -20.016 1 97.69 120 LEU B CA 1
ATOM 1962 C C . LEU B 1 120 ? 2.6 -18.484 -20.906 1 97.69 120 LEU B C 1
ATOM 1964 O O . LEU B 1 120 ? 3.379 -19.078 -21.656 1 97.69 120 LEU B O 1
ATOM 1968 N N . ASN B 1 121 ? 2.438 -17.188 -20.828 1 97.38 121 ASN B N 1
ATOM 1969 C CA . ASN B 1 121 ? 3.572 -16.391 -21.297 1 97.38 121 ASN B CA 1
ATOM 1970 C C . ASN B 1 121 ? 4.766 -16.516 -20.344 1 97.38 121 ASN B C 1
ATOM 1972 O O . ASN B 1 121 ? 4.598 -16.766 -19.156 1 97.38 121 ASN B O 1
ATOM 1976 N N . LYS B 1 122 ? 5.93 -16.297 -20.859 1 97.5 122 LYS B N 1
ATOM 1977 C CA . LYS B 1 122 ? 7.156 -16.438 -20.078 1 97.5 122 LYS B CA 1
ATOM 1978 C C . LYS B 1 122 ? 7.125 -15.555 -18.828 1 97.5 122 LYS B C 1
ATOM 1980 O O . LYS B 1 122 ? 7.543 -15.977 -17.75 1 97.5 122 LYS B O 1
ATOM 1985 N N . TYR B 1 123 ? 6.57 -14.367 -19.031 1 98.06 123 TYR B N 1
ATOM 1986 C CA . TYR B 1 123 ? 6.594 -13.398 -17.938 1 98.06 123 TYR B CA 1
ATOM 1987 C C . TYR B 1 123 ? 5.605 -13.789 -16.844 1 98.06 123 TYR B C 1
ATOM 1989 O O . TYR B 1 123 ? 5.605 -13.203 -15.758 1 98.06 123 TYR B O 1
ATOM 1997 N N . GLN B 1 124 ? 4.828 -14.852 -16.984 1 98.62 124 GLN B N 1
ATOM 1998 C CA . GLN B 1 124 ? 3.863 -15.32 -15.992 1 98.62 124 GLN B CA 1
ATOM 1999 C C . GLN B 1 124 ? 4.438 -16.469 -15.164 1 98.62 124 GLN B C 1
ATOM 2001 O O . GLN B 1 124 ? 3.82 -16.906 -14.195 1 98.62 124 GLN B O 1
ATOM 2006 N N . HIS B 1 125 ? 5.59 -16.938 -15.469 1 98.31 125 HIS B N 1
ATOM 2007 C CA . HIS B 1 125 ? 6.105 -18.172 -14.891 1 98.31 125 HIS B CA 1
ATOM 2008 C C . HIS B 1 125 ? 6.242 -18.062 -13.375 1 98.31 125 HIS B C 1
ATOM 2010 O O . HIS B 1 125 ? 5.824 -18.953 -12.641 1 98.31 125 HIS B O 1
ATOM 2016 N N . GLU B 1 126 ? 6.762 -16.969 -12.906 1 98.06 126 GLU B N 1
ATOM 2017 C CA . GLU B 1 126 ? 6.984 -16.828 -11.469 1 98.06 126 GLU B CA 1
ATOM 2018 C C . GLU B 1 126 ? 5.664 -16.672 -10.719 1 98.06 126 GLU B C 1
ATOM 2020 O O . GLU B 1 126 ? 5.527 -17.141 -9.578 1 98.06 126 GLU B O 1
ATOM 2025 N N . ALA B 1 127 ? 4.715 -16.016 -11.367 1 98.69 127 ALA B N 1
ATOM 2026 C CA . ALA B 1 127 ? 3.377 -15.945 -10.781 1 98.69 127 ALA B CA 1
ATOM 2027 C C . ALA B 1 127 ? 2.768 -17.344 -10.633 1 98.69 127 ALA B C 1
ATOM 2029 O O . ALA B 1 127 ? 2.193 -17.672 -9.594 1 98.69 127 ALA B O 1
ATOM 2030 N N . TYR B 1 128 ? 2.904 -18.125 -11.672 1 98.69 128 TYR B N 1
ATOM 2031 C CA . TYR B 1 128 ? 2.361 -19.484 -11.656 1 98.69 128 TYR B CA 1
ATOM 2032 C C . TYR B 1 128 ? 3.059 -20.328 -10.602 1 98.69 128 TYR B C 1
ATOM 2034 O O . TYR B 1 128 ? 2.414 -21.125 -9.898 1 98.69 128 TYR B O 1
ATOM 2042 N N . LYS B 1 129 ? 4.363 -20.172 -10.484 1 98.25 129 LYS B N 1
ATOM 2043 C CA . LYS B 1 129 ? 5.098 -20.891 -9.453 1 98.25 129 LYS B CA 1
ATOM 2044 C C . LYS B 1 129 ? 4.586 -20.516 -8.062 1 98.25 129 LYS B C 1
ATOM 2046 O O . LYS B 1 129 ? 4.496 -21.375 -7.18 1 98.25 129 LYS B O 1
ATOM 2051 N N . ALA B 1 130 ? 4.289 -19.281 -7.855 1 98.56 130 ALA B N 1
ATOM 2052 C CA . ALA B 1 130 ? 3.754 -18.859 -6.566 1 98.56 130 ALA B CA 1
ATOM 2053 C C . ALA B 1 130 ? 2.416 -19.531 -6.277 1 98.56 130 ALA B C 1
ATOM 2055 O O . ALA B 1 130 ? 2.193 -20.031 -5.168 1 98.56 130 ALA B O 1
ATOM 2056 N N . ALA B 1 131 ? 1.552 -19.578 -7.277 1 98.38 131 ALA B N 1
ATOM 2057 C CA . ALA B 1 131 ? 0.261 -20.25 -7.133 1 98.38 131 ALA B CA 1
ATOM 2058 C C . ALA B 1 131 ? 0.444 -21.719 -6.766 1 98.38 131 ALA B C 1
ATOM 2060 O O . ALA B 1 131 ? -0.154 -22.203 -5.805 1 98.38 131 ALA B O 1
ATOM 2061 N N . CYS B 1 132 ? 1.308 -22.375 -7.457 1 97.69 132 CYS B N 1
ATOM 2062 C CA . CYS B 1 132 ? 1.512 -23.812 -7.27 1 97.69 132 CYS B CA 1
ATOM 2063 C C . CYS B 1 132 ? 2.135 -24.094 -5.906 1 97.69 132 CYS B C 1
ATOM 2065 O O . CYS B 1 132 ? 1.751 -25.047 -5.234 1 97.69 132 CYS B O 1
ATOM 2067 N N . ALA B 1 133 ? 3.107 -23.234 -5.578 1 97.19 133 ALA B N 1
ATOM 2068 C CA . ALA B 1 133 ? 3.746 -23.406 -4.277 1 97.19 133 ALA B CA 1
ATOM 2069 C C . ALA B 1 133 ? 2.721 -23.344 -3.148 1 97.19 133 ALA B C 1
ATOM 2071 O O . ALA B 1 133 ? 2.768 -24.141 -2.209 1 97.19 133 ALA B O 1
ATOM 2072 N N . ALA B 1 134 ? 1.824 -22.453 -3.236 1 96.56 134 ALA B N 1
ATOM 2073 C CA . ALA B 1 134 ? 0.792 -22.297 -2.215 1 96.56 134 ALA B CA 1
ATOM 2074 C C . ALA B 1 134 ? -0.177 -23.469 -2.23 1 96.56 134 ALA B C 1
ATOM 2076 O O . ALA B 1 134 ? -0.635 -23.922 -1.178 1 96.56 134 ALA B O 1
ATOM 2077 N N . LEU B 1 135 ? -0.506 -24.016 -3.414 1 95.38 135 LEU B N 1
ATOM 2078 C CA . LEU B 1 135 ? -1.438 -25.125 -3.559 1 95.38 135 LEU B CA 1
ATOM 2079 C C . LEU B 1 135 ? -0.846 -26.406 -2.98 1 95.38 135 LEU B C 1
ATOM 2081 O O . LEU B 1 135 ? -1.562 -27.203 -2.375 1 95.38 135 LEU B O 1
ATOM 2085 N N . LEU B 1 136 ? 0.415 -26.5 -3.191 1 92.19 136 LEU B N 1
ATOM 2086 C CA . LEU B 1 136 ? 1.051 -27.781 -2.883 1 92.19 136 LEU B CA 1
ATOM 2087 C C . LEU B 1 136 ? 1.644 -27.766 -1.477 1 92.19 136 LEU B C 1
ATOM 2089 O O . LEU B 1 136 ? 2.061 -28.812 -0.963 1 92.19 136 LEU B O 1
ATOM 2093 N N . LYS B 1 137 ? 1.779 -26.406 -0.929 1 82.12 137 LYS B N 1
ATOM 2094 C CA . LYS B 1 137 ? 2.297 -26.328 0.434 1 82.12 137 LYS B CA 1
ATOM 2095 C C . LYS B 1 137 ? 1.362 -27.031 1.419 1 82.12 137 LYS B C 1
ATOM 2097 O O . LYS B 1 137 ? 1.516 -26.891 2.635 1 82.12 137 LYS B O 1
ATOM 2102 N N . LYS B 1 138 ? 0.957 -28.344 1.272 1 59.25 138 LYS B N 1
ATOM 2103 C CA . LYS B 1 138 ? 0.226 -29.109 2.287 1 59.25 138 LYS B CA 1
ATOM 2104 C C . LYS B 1 138 ? 0.741 -28.781 3.688 1 59.25 138 LYS B C 1
ATOM 2106 O O . LYS B 1 138 ? 1.928 -28.5 3.869 1 59.25 138 LYS B O 1
#